Protein AF-0000000076639699 (afdb_homodimer)

pLDDT: mean 97.45, std 3.62, range [64.31, 98.94]

Secondary structure (DSSP, 8-state):
--SEEEEEESS-HHHHHHHHHHHHHHTT-EEEEEEEHHHHHHHHH------EEEEEEE-HHHHHHHHHH-GGGGGG-SEEEEEEE-TTS-EEEEEE-HHHHTTT---GGGHHHHHHHHHHHHHHHHT-/--SEEEEEESS-HHHHHHHHHHHHHHTT-EEEEEEEHHHHHHHHH------EEEEEEE-HHHHHHHHHH-GGGGGG-SEEEEEEE-TTS-EEEEEE-HHHHTTTS--GGGHHHHHHHHHHHHHHHHT-

Solvent-accessible surface area (backbone atoms only — not comparable to full-atom values): 13369 Å² total; per-residue (Å²): 118,70,46,50,48,70,39,78,41,98,35,44,47,71,54,42,53,52,52,51,54,51,39,34,42,76,71,54,24,45,75,76,44,74,43,55,48,25,62,48,39,31,75,75,68,67,41,89,59,61,59,34,34,37,32,28,28,40,35,64,69,61,52,50,52,44,42,72,73,33,75,71,52,56,35,70,55,56,54,19,34,28,41,32,45,44,93,89,52,31,18,34,40,34,32,40,22,45,54,41,52,42,58,44,54,92,49,76,82,45,50,66,56,25,49,49,51,31,52,49,50,47,52,39,49,72,67,104,120,67,47,51,48,70,37,78,41,100,33,44,48,70,53,42,52,52,50,51,53,49,39,35,41,77,71,54,24,46,76,76,44,72,43,55,48,24,62,48,41,30,75,76,69,69,42,89,58,60,58,34,33,36,32,28,28,42,36,65,69,60,50,50,54,43,41,72,73,34,77,70,50,53,35,70,56,55,54,18,32,29,42,31,45,43,95,88,52,33,18,36,40,34,32,40,22,44,54,40,51,41,60,44,55,90,49,76,82,45,49,66,56,24,50,51,51,32,52,51,50,46,51,39,49,74,68,105

Organism: NCBI:txid1194090

Sequence (256 aa):
MEYFTSQKVDLSYDQAIEKVTELLKEEGFGVLTEIDVKDTLKKKLDVDFKKYKILGACNPNFAHQALQAEDKIGVMLPCNVIVEENEDGTAEVSAVNPVASMQAVSNDKLQPIAEQVRTNLKKVINNLMEYFTSQKVDLSYDQAIEKVTELLKEEGFGVLTEIDVKDTLKKKLDVDFKKYKILGACNPNFAHQALQAEDKIGVMLPCNVIVEENEDGTAEVSAVNPVASMQAVSNDKLQPIAEQVRTNLKKVINNL

InterPro domains:
  IPR005180 Domain of unknown function DUF302 [PF03625] (7-128)
  IPR005180 Domain of unknown function DUF302 [cd14797] (4-128)
  IPR016796 Uncharacterised conserved protein UCP021774 [PIRSF021774] (1-128)
  IPR035923 TT1751-like domain superfamily [G3DSA:3.30.310.70] (4-128)
  IPR035923 TT1751-like domain superfamily [SSF103247] (2-128)

Radius of gyration: 17.35 Å; Cα contacts (8 Å, |Δi|>4): 517; chains: 2; bounding box: 37×50×36 Å

Structure (mmCIF, N/CA/C/O backbone):
data_AF-0000000076639699-model_v1
#
loop_
_entity.id
_entity.type
_entity.pdbx_description
1 polymer 'Uncharacterized conserved protein, DUF302 family'
#
loop_
_atom_site.group_PDB
_atom_site.id
_atom_site.type_symbol
_atom_site.label_atom_id
_atom_site.label_alt_id
_atom_site.label_comp_id
_atom_site.label_asym_id
_atom_site.label_entity_id
_atom_site.label_seq_id
_atom_site.pdbx_PDB_ins_code
_atom_site.Cartn_x
_atom_site.Cartn_y
_atom_site.Cartn_z
_atom_site.occupancy
_atom_site.B_iso_or_equiv
_atom_site.auth_seq_id
_atom_site.auth_comp_id
_atom_site.auth_asym_id
_atom_site.auth_atom_id
_atom_site.pdbx_PDB_model_num
ATOM 1 N N . MET A 1 1 ? -1.134 -15.25 12.266 1 64.62 1 MET A N 1
ATOM 2 C CA . MET A 1 1 ? -2.207 -14.938 11.328 1 64.62 1 MET A CA 1
ATOM 3 C C . MET A 1 1 ? -1.655 -14.727 9.922 1 64.62 1 MET A C 1
ATOM 5 O O . MET A 1 1 ? -0.543 -14.219 9.758 1 64.62 1 MET A O 1
ATOM 9 N N . GLU A 1 2 ? -2.398 -15.328 8.992 1 90.44 2 GLU A N 1
ATOM 10 C CA . GLU A 1 2 ? -1.926 -15.172 7.625 1 90.44 2 GLU A CA 1
ATOM 11 C C . GLU A 1 2 ? -2.123 -13.742 7.133 1 90.44 2 GLU A C 1
ATOM 13 O O . GLU A 1 2 ? -3.152 -13.117 7.406 1 90.44 2 GLU A O 1
ATOM 18 N N . TYR A 1 3 ? -1.108 -13.172 6.52 1 96.94 3 TYR A N 1
ATOM 19 C CA . TYR A 1 3 ? -1.16 -11.758 6.16 1 96.94 3 TYR A CA 1
ATOM 20 C C . TYR A 1 3 ? -1.753 -11.578 4.766 1 96.94 3 TYR A C 1
ATOM 22 O O . TYR A 1 3 ? -1.804 -10.453 4.25 1 96.94 3 TYR A O 1
ATOM 30 N N . PHE A 1 4 ? -2.207 -12.664 4.18 1 98.12 4 PHE A N 1
ATOM 31 C CA . PHE A 1 4 ? -2.918 -12.602 2.91 1 98.12 4 PHE A CA 1
ATOM 32 C C . PHE A 1 4 ? -3.859 -13.789 2.75 1 98.12 4 PHE A C 1
ATOM 34 O O . PHE A 1 4 ? -3.738 -14.781 3.471 1 98.12 4 PHE A O 1
ATOM 41 N N . THR A 1 5 ? -4.844 -13.695 1.902 1 98.44 5 THR A N 1
ATOM 42 C CA . THR A 1 5 ? -5.652 -14.789 1.372 1 98.44 5 THR A CA 1
ATOM 43 C C . THR A 1 5 ? -5.371 -15 -0.112 1 98.44 5 THR A C 1
ATOM 45 O O . THR A 1 5 ? -5.242 -14.031 -0.869 1 98.44 5 THR A O 1
ATOM 48 N N . SER A 1 6 ? -5.277 -16.203 -0.541 1 98.56 6 SER A N 1
ATOM 49 C CA . SER A 1 6 ? -4.836 -16.484 -1.905 1 98.56 6 SER A CA 1
ATOM 50 C C . SER A 1 6 ? -5.641 -17.625 -2.529 1 98.56 6 SER A C 1
ATOM 52 O O . SER A 1 6 ? -6.211 -18.438 -1.815 1 98.56 6 SER A O 1
ATOM 54 N N . GLN A 1 7 ? -5.715 -17.656 -3.816 1 98.69 7 GLN A N 1
ATOM 55 C CA . GLN A 1 7 ? -6.305 -18.734 -4.594 1 98.69 7 GLN A CA 1
ATOM 56 C C . GLN A 1 7 ? -5.59 -18.906 -5.934 1 98.69 7 GLN A C 1
ATOM 58 O O . GLN A 1 7 ? -5.371 -17.922 -6.652 1 98.69 7 GLN A O 1
ATOM 63 N N . LYS A 1 8 ? -5.18 -20.109 -6.195 1 98.25 8 LYS A N 1
ATOM 64 C CA . LYS A 1 8 ? -4.777 -20.438 -7.559 1 98.25 8 LYS A CA 1
ATOM 65 C C . LYS A 1 8 ? -5.996 -20.672 -8.445 1 98.25 8 LYS A C 1
ATOM 67 O O . LYS A 1 8 ? -6.957 -21.328 -8.039 1 98.25 8 LYS A O 1
ATOM 72 N N . VAL A 1 9 ? -5.977 -20.125 -9.602 1 98.56 9 VAL A N 1
ATOM 73 C CA . VAL A 1 9 ? -7.156 -20.188 -10.453 1 98.56 9 VAL A CA 1
ATOM 74 C C . VAL A 1 9 ? -6.77 -20.734 -11.836 1 98.56 9 VAL A C 1
ATOM 76 O O . VAL A 1 9 ? -5.648 -20.5 -12.297 1 98.56 9 VAL A O 1
ATOM 79 N N . ASP A 1 10 ? -7.68 -21.438 -12.414 1 97.12 10 ASP A N 1
ATOM 80 C CA . ASP A 1 10 ? -7.477 -21.938 -13.766 1 97.12 10 ASP A CA 1
ATOM 81 C C . ASP A 1 10 ? -7.824 -20.875 -14.805 1 97.12 10 ASP A C 1
ATOM 83 O O . ASP A 1 10 ? -8.742 -21.062 -15.602 1 97.12 10 ASP A O 1
ATOM 87 N N . LEU A 1 11 ? -7.242 -19.75 -14.758 1 98.19 11 LEU A N 1
ATOM 88 C CA . LEU A 1 11 ? -7.32 -18.594 -15.664 1 98.19 11 LEU A CA 1
ATOM 89 C C . LEU A 1 11 ? -5.93 -18.125 -16.062 1 98.19 11 LEU A C 1
ATOM 91 O O . LEU A 1 11 ? -4.961 -18.328 -15.32 1 98.19 11 LEU A O 1
ATOM 95 N N . SER A 1 12 ? -5.863 -17.609 -17.266 1 97.81 12 SER A N 1
ATOM 96 C CA . SER A 1 12 ? -4.621 -16.922 -17.625 1 97.81 12 SER A CA 1
ATOM 97 C C . SER A 1 12 ? -4.398 -15.695 -16.75 1 97.81 12 SER A C 1
ATOM 99 O O . SER A 1 12 ? -5.316 -15.242 -16.062 1 97.81 12 SER A O 1
ATOM 101 N N . TYR A 1 13 ? -3.254 -15.227 -16.734 1 98.56 13 TYR A N 1
ATOM 102 C CA . TYR A 1 13 ? -2.852 -14.039 -16 1 98.56 13 TYR A CA 1
ATOM 103 C C . TYR A 1 13 ? -3.779 -12.867 -16.297 1 98.56 13 TYR A C 1
ATOM 105 O O . TYR A 1 13 ? -4.316 -12.234 -15.383 1 98.56 13 TYR A O 1
ATOM 113 N N . ASP A 1 14 ? -3.984 -12.578 -17.547 1 98.38 14 ASP A N 1
ATOM 114 C CA . ASP A 1 14 ? -4.805 -11.445 -17.969 1 98.38 14 ASP A CA 1
ATOM 115 C C . ASP A 1 14 ? -6.273 -11.664 -17.609 1 98.38 14 ASP A C 1
ATOM 117 O O . ASP A 1 14 ? -6.957 -10.734 -17.188 1 98.38 14 ASP A O 1
ATOM 121 N N . GLN A 1 15 ? -6.723 -12.875 -17.719 1 98.62 15 GLN A N 1
ATOM 122 C CA . GLN A 1 15 ? -8.094 -13.195 -17.359 1 98.62 15 GLN A CA 1
ATOM 123 C C . GLN A 1 15 ? -8.312 -13.047 -15.852 1 98.62 15 GLN A C 1
ATOM 125 O O . GLN A 1 15 ? -9.391 -12.633 -15.414 1 98.62 15 GLN A O 1
ATOM 130 N N . ALA A 1 16 ? -7.336 -13.445 -15.094 1 98.88 16 ALA A N 1
ATOM 131 C CA . ALA A 1 16 ? -7.422 -13.328 -13.641 1 98.88 16 ALA A CA 1
ATOM 132 C C . ALA A 1 16 ? -7.516 -11.867 -13.211 1 98.88 16 ALA A C 1
ATOM 134 O O . ALA A 1 16 ? -8.266 -11.523 -12.297 1 98.88 16 ALA A O 1
ATOM 135 N N . ILE A 1 17 ? -6.723 -10.984 -13.891 1 98.88 17 ILE A N 1
ATOM 136 C CA . ILE A 1 17 ? -6.773 -9.562 -13.586 1 98.88 17 ILE A CA 1
ATOM 137 C C . ILE A 1 17 ? -8.18 -9.023 -13.836 1 98.88 17 ILE A C 1
ATOM 139 O O . ILE A 1 17 ? -8.734 -8.297 -13.008 1 98.88 17 ILE A O 1
ATOM 143 N N . GLU A 1 18 ? -8.727 -9.398 -14.953 1 98.81 18 GLU A N 1
ATOM 144 C CA . GLU A 1 18 ? -10.07 -8.953 -15.297 1 98.81 18 GLU A CA 1
ATOM 145 C C . GLU A 1 18 ? -11.094 -9.453 -14.289 1 98.81 18 GLU A C 1
ATOM 147 O O . GLU A 1 18 ? -11.938 -8.68 -13.812 1 98.81 18 GLU A O 1
ATOM 152 N N . LYS A 1 19 ? -11.047 -10.727 -13.992 1 98.88 19 LYS A N 1
ATOM 153 C CA . LYS A 1 19 ? -12.031 -11.344 -13.117 1 98.88 19 LYS A CA 1
ATOM 154 C C . LYS A 1 19 ? -11.961 -10.766 -11.711 1 98.88 19 LYS A C 1
ATOM 156 O O . LYS A 1 19 ? -12.992 -10.453 -11.109 1 98.88 19 LYS A O 1
ATOM 161 N N . VAL A 1 20 ? -10.742 -10.648 -11.164 1 98.94 20 VAL A N 1
ATOM 162 C CA . VAL A 1 20 ? -10.617 -10.156 -9.797 1 98.94 20 VAL A CA 1
ATOM 163 C C . VAL A 1 20 ? -11.07 -8.695 -9.734 1 98.94 20 VAL A C 1
ATOM 165 O O . VAL A 1 20 ? -11.664 -8.266 -8.742 1 98.94 20 VAL A O 1
ATOM 168 N N . THR A 1 21 ? -10.742 -7.914 -10.812 1 98.94 21 THR A N 1
ATOM 169 C CA . THR A 1 21 ? -11.18 -6.523 -10.852 1 98.94 21 THR A CA 1
ATOM 170 C C . THR A 1 21 ? -12.703 -6.43 -10.828 1 98.94 21 THR A C 1
ATOM 172 O O . THR A 1 21 ? -13.273 -5.586 -10.133 1 98.94 21 THR A O 1
ATOM 175 N N . GLU A 1 22 ? -13.375 -7.32 -11.5 1 98.88 22 GLU A N 1
ATOM 176 C CA . GLU A 1 22 ? -14.836 -7.379 -11.508 1 98.88 22 GLU A CA 1
ATOM 177 C C . GLU A 1 22 ? -15.383 -7.754 -10.141 1 98.88 22 GLU A C 1
ATOM 179 O O . GLU A 1 22 ? -16.328 -7.137 -9.648 1 98.88 22 GLU A O 1
ATOM 184 N N . LEU A 1 23 ? -14.805 -8.766 -9.531 1 98.94 23 LEU A N 1
ATOM 185 C CA . LEU A 1 23 ? -15.266 -9.234 -8.227 1 98.94 23 LEU A CA 1
ATOM 186 C C . LEU A 1 23 ? -15.039 -8.172 -7.16 1 98.94 23 LEU A C 1
ATOM 188 O O . LEU A 1 23 ? -15.852 -8.031 -6.242 1 98.94 23 LEU A O 1
ATOM 192 N N . LEU A 1 24 ? -13.883 -7.445 -7.277 1 98.94 24 LEU A N 1
ATOM 193 C CA . LEU A 1 24 ? -13.648 -6.316 -6.383 1 98.94 24 LEU A CA 1
ATOM 194 C C . LEU A 1 24 ? -14.773 -5.293 -6.496 1 98.94 24 LEU A C 1
ATOM 196 O O . LEU A 1 24 ? -15.312 -4.836 -5.484 1 98.94 24 LEU A O 1
ATOM 200 N N . LYS A 1 25 ? -15.156 -5.004 -7.699 1 98.75 25 LYS A N 1
ATOM 201 C CA . LYS A 1 25 ? -16.219 -4.043 -7.945 1 98.75 25 LYS A CA 1
ATOM 202 C C . LYS A 1 25 ? -17.531 -4.504 -7.32 1 98.75 25 LYS A C 1
ATOM 204 O O . LYS A 1 25 ? -18.281 -3.697 -6.762 1 98.75 25 LYS A O 1
ATOM 209 N N . GLU A 1 26 ? -17.844 -5.738 -7.426 1 98.69 26 GLU A N 1
ATOM 210 C CA . GLU A 1 26 ? -19.062 -6.301 -6.859 1 98.69 26 GLU A CA 1
ATOM 211 C C . GLU A 1 26 ? -19.109 -6.121 -5.344 1 98.69 26 GLU A C 1
ATOM 213 O O . GLU A 1 26 ? -20.188 -6.008 -4.754 1 98.69 26 GLU A O 1
ATOM 218 N N . GLU A 1 27 ? -17.906 -6.109 -4.742 1 98.69 27 GLU A N 1
ATOM 219 C CA . GLU A 1 27 ? -17.828 -5.957 -3.293 1 98.69 27 GLU A CA 1
ATOM 220 C C . GLU A 1 27 ? -17.609 -4.5 -2.902 1 98.69 27 GLU A C 1
ATOM 222 O O . GLU A 1 27 ? -17.281 -4.203 -1.751 1 98.69 27 GLU A O 1
ATOM 227 N N . GLY A 1 28 ? -17.672 -3.586 -3.859 1 98.5 28 GLY A N 1
ATOM 228 C CA . GLY A 1 28 ? -17.656 -2.16 -3.574 1 98.5 28 GLY A CA 1
ATOM 229 C C . GLY A 1 28 ? -16.25 -1.567 -3.627 1 98.5 28 GLY A C 1
ATOM 230 O O . GLY A 1 28 ? -16.047 -0.412 -3.25 1 98.5 28 GLY A O 1
ATOM 231 N N . PHE A 1 29 ? -15.359 -2.361 -4.117 1 98.81 29 PHE A N 1
ATOM 232 C CA . PHE A 1 29 ? -14 -1.857 -4.273 1 98.81 29 PHE A CA 1
ATOM 233 C C . PHE A 1 29 ? -13.773 -1.354 -5.695 1 98.81 29 PHE A C 1
ATOM 235 O O . PHE A 1 29 ? -14.336 -1.896 -6.648 1 98.81 29 PHE A O 1
ATOM 242 N N . GLY A 1 30 ? -12.938 -0.357 -5.844 1 98.5 30 GLY A N 1
ATOM 243 C CA . GLY A 1 30 ? -12.32 0.007 -7.109 1 98.5 30 GLY A CA 1
ATOM 244 C C . GLY A 1 30 ? -10.812 -0.118 -7.09 1 98.5 30 GLY A C 1
ATOM 245 O O . GLY A 1 30 ? -10.188 -0.041 -6.027 1 98.5 30 GLY A O 1
ATOM 246 N N . VAL A 1 31 ? -10.281 -0.342 -8.25 1 98.88 31 VAL A N 1
ATOM 247 C CA . VAL A 1 31 ? -8.828 -0.353 -8.359 1 98.88 31 VAL A CA 1
ATOM 248 C C . VAL A 1 31 ? -8.312 1.07 -8.578 1 98.88 31 VAL A C 1
ATOM 250 O O . VAL A 1 31 ? -8.578 1.682 -9.617 1 98.88 31 VAL A O 1
ATOM 253 N N . LEU A 1 32 ? -7.555 1.56 -7.598 1 98.75 32 LEU A N 1
ATOM 254 C CA . LEU A 1 32 ? -7.098 2.943 -7.652 1 98.75 32 LEU A CA 1
ATOM 255 C C . LEU A 1 32 ? -5.727 3.039 -8.312 1 98.75 32 LEU A C 1
ATOM 257 O O . LEU A 1 32 ? -5.395 4.062 -8.914 1 98.75 32 LEU A O 1
ATOM 261 N N . THR A 1 33 ? -4.891 2.02 -8.133 1 98.81 33 THR A N 1
ATOM 262 C CA . THR A 1 33 ? -3.525 2.02 -8.656 1 98.81 33 THR A CA 1
ATOM 263 C C . THR A 1 33 ? -3.143 0.633 -9.164 1 98.81 33 THR A C 1
ATOM 265 O O . THR A 1 33 ? -3.719 -0.372 -8.742 1 98.81 33 THR A O 1
ATOM 268 N N . GLU A 1 34 ? -2.32 0.625 -10.133 1 98.81 34 GLU A N 1
ATOM 269 C CA . GLU A 1 34 ? -1.716 -0.604 -10.641 1 98.81 34 GLU A CA 1
ATOM 270 C C . GLU A 1 34 ? -0.198 -0.474 -10.734 1 98.81 34 GLU A C 1
ATOM 272 O O . GLU A 1 34 ? 0.317 0.568 -11.141 1 98.81 34 GLU A O 1
ATOM 277 N N . ILE A 1 35 ? 0.472 -1.477 -10.266 1 98.81 35 ILE A N 1
ATOM 278 C CA . ILE A 1 35 ? 1.915 -1.574 -10.453 1 98.81 35 ILE A CA 1
ATOM 279 C C . ILE A 1 35 ? 2.254 -2.877 -11.172 1 98.81 35 ILE A C 1
ATOM 281 O O . ILE A 1 35 ? 2.014 -3.967 -10.648 1 98.81 35 ILE A O 1
ATOM 285 N N . ASP A 1 36 ? 2.742 -2.736 -12.406 1 98.75 36 ASP A N 1
ATOM 286 C CA . ASP A 1 36 ? 3.314 -3.879 -13.109 1 98.75 36 ASP A CA 1
ATOM 287 C C . ASP A 1 36 ? 4.738 -4.16 -12.633 1 98.75 36 ASP A C 1
ATOM 289 O O . ASP A 1 36 ? 5.691 -3.535 -13.109 1 98.75 36 ASP A O 1
ATOM 293 N N . VAL A 1 37 ? 4.926 -5.141 -11.75 1 98.81 37 VAL A N 1
ATOM 294 C CA . VAL A 1 37 ? 6.203 -5.383 -11.086 1 98.81 37 VAL A CA 1
ATOM 295 C C . VAL A 1 37 ? 7.234 -5.855 -12.117 1 98.81 37 VAL A C 1
ATOM 297 O O . VAL A 1 37 ? 8.383 -5.41 -12.094 1 98.81 37 VAL A O 1
ATOM 300 N N . LYS A 1 38 ? 6.836 -6.73 -12.992 1 98.5 38 LYS A N 1
ATOM 301 C CA . LYS A 1 38 ? 7.734 -7.227 -14.023 1 98.5 38 LYS A CA 1
ATOM 302 C C . LYS A 1 38 ? 8.336 -6.078 -14.828 1 98.5 38 LYS A C 1
ATOM 304 O O . LYS A 1 38 ? 9.555 -5.961 -14.938 1 98.5 38 LYS A O 1
ATOM 309 N N . ASP A 1 39 ? 7.5 -5.234 -15.383 1 98.44 39 ASP A N 1
ATOM 310 C CA . ASP A 1 39 ? 7.949 -4.125 -16.219 1 98.44 39 ASP A CA 1
ATOM 311 C C . ASP A 1 39 ? 8.781 -3.135 -15.406 1 98.44 39 ASP A C 1
ATOM 313 O O . ASP A 1 39 ? 9.773 -2.59 -15.906 1 98.44 39 ASP A O 1
ATOM 317 N N . THR A 1 40 ? 8.344 -2.891 -14.133 1 98.62 40 THR A N 1
ATOM 318 C CA . THR A 1 40 ? 9.039 -1.931 -13.281 1 98.62 40 THR A CA 1
ATOM 319 C C . THR A 1 40 ? 10.461 -2.402 -12.984 1 98.62 40 THR A C 1
ATOM 321 O O . THR A 1 40 ? 11.414 -1.634 -13.117 1 98.62 40 THR A O 1
ATOM 324 N N . LEU A 1 41 ? 10.648 -3.615 -12.594 1 98.62 41 LEU A N 1
ATOM 325 C CA . LEU A 1 41 ? 11.969 -4.156 -12.281 1 98.62 41 LEU A CA 1
ATOM 326 C C . LEU A 1 41 ? 12.852 -4.191 -13.523 1 98.62 41 LEU A C 1
ATOM 328 O O . LEU A 1 41 ? 14.047 -3.912 -13.453 1 98.62 41 LEU A O 1
ATOM 332 N N . LYS A 1 42 ? 12.266 -4.547 -14.672 1 98.69 42 LYS A N 1
ATOM 333 C CA . LYS A 1 42 ? 13.016 -4.543 -15.922 1 98.69 42 LYS A CA 1
ATOM 334 C C . LYS A 1 42 ? 13.547 -3.145 -16.234 1 98.69 42 LYS A C 1
ATOM 336 O O . LYS A 1 42 ? 14.727 -2.98 -16.562 1 98.69 42 LYS A O 1
ATOM 341 N N . LYS A 1 43 ? 12.711 -2.211 -16.172 1 98.31 43 LYS A N 1
ATOM 342 C CA . LYS A 1 43 ? 13.039 -0.832 -16.516 1 98.31 43 LYS A CA 1
ATOM 343 C C . LYS A 1 43 ? 14.07 -0.257 -15.547 1 98.31 43 LYS A C 1
ATOM 345 O O . LYS A 1 43 ? 15 0.448 -15.961 1 98.31 43 LYS A O 1
ATOM 350 N N . LYS A 1 44 ? 13.93 -0.604 -14.227 1 97.88 44 LYS A N 1
ATOM 351 C CA . LYS A 1 44 ? 14.711 0.08 -13.203 1 97.88 44 LYS A CA 1
ATOM 352 C C . LYS A 1 44 ? 16 -0.673 -12.898 1 97.88 44 LYS A C 1
ATOM 354 O O . LYS A 1 44 ? 17.016 -0.067 -12.523 1 97.88 44 LYS A O 1
ATOM 359 N N . LEU A 1 45 ? 15.969 -1.988 -13.07 1 98.38 45 LEU A N 1
ATOM 360 C CA . LEU A 1 45 ? 17.109 -2.795 -12.641 1 98.38 45 LEU A CA 1
ATOM 361 C C . LEU A 1 45 ? 17.594 -3.701 -13.773 1 98.38 45 LEU A C 1
ATOM 363 O O . LEU A 1 45 ? 18.609 -4.371 -13.648 1 98.38 45 LEU A O 1
ATOM 367 N N . ASP A 1 46 ? 16.859 -3.811 -14.836 1 98.5 46 ASP A N 1
ATOM 368 C CA . ASP A 1 46 ? 17.141 -4.695 -15.961 1 98.5 46 ASP A CA 1
ATOM 369 C C . ASP A 1 46 ? 17.156 -6.156 -15.516 1 98.5 46 ASP A C 1
ATOM 371 O O . ASP A 1 46 ? 18.031 -6.93 -15.93 1 98.5 46 ASP A O 1
ATOM 375 N N . VAL A 1 47 ? 16.203 -6.461 -14.648 1 98.25 47 VAL A N 1
ATOM 376 C CA . VAL A 1 47 ? 16.062 -7.848 -14.219 1 98.25 47 VAL A CA 1
ATOM 377 C C . VAL A 1 47 ? 14.766 -8.438 -14.758 1 98.25 47 VAL A C 1
ATOM 379 O O . VAL A 1 47 ? 13.789 -7.715 -14.969 1 98.25 47 VAL A O 1
ATOM 382 N N . ASP A 1 48 ? 14.789 -9.695 -14.992 1 97.62 48 ASP A N 1
ATOM 383 C CA . ASP A 1 48 ? 13.586 -10.406 -15.406 1 97.62 48 ASP A CA 1
ATOM 384 C C . ASP A 1 48 ? 12.797 -10.906 -14.203 1 97.62 48 ASP A C 1
ATOM 386 O O . ASP A 1 48 ? 13.383 -11.359 -13.211 1 97.62 48 ASP A O 1
ATOM 390 N N . PHE A 1 49 ? 11.531 -10.797 -14.281 1 98.12 49 PHE A N 1
ATOM 391 C CA . PHE A 1 49 ? 10.609 -11.258 -13.258 1 98.12 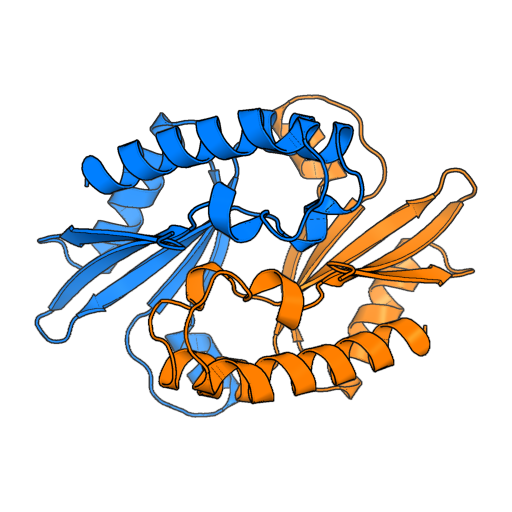49 PHE A CA 1
ATOM 392 C C . PHE A 1 49 ? 9.344 -11.844 -13.891 1 98.12 49 PHE A C 1
ATOM 394 O O . PHE A 1 49 ? 9.047 -11.562 -15.055 1 98.12 49 PHE A O 1
ATOM 401 N N . LYS A 1 50 ? 8.719 -12.672 -13.25 1 98.38 50 LYS A N 1
ATOM 402 C CA . LYS A 1 50 ? 7.457 -13.219 -13.734 1 98.38 50 LYS A CA 1
ATOM 403 C C . LYS A 1 50 ? 6.387 -12.141 -13.82 1 98.38 50 LYS A C 1
ATOM 405 O O . LYS A 1 50 ? 6.535 -11.062 -13.234 1 98.38 50 LYS A O 1
ATOM 410 N N . LYS A 1 51 ? 5.301 -12.438 -14.547 1 98.56 51 LYS A N 1
ATOM 411 C CA . LYS A 1 51 ? 4.16 -11.531 -14.516 1 98.56 51 LYS A CA 1
ATOM 412 C C . LYS A 1 51 ? 3.605 -11.383 -13.102 1 98.56 51 LYS A C 1
ATOM 414 O O . LYS A 1 51 ? 3.287 -12.383 -12.445 1 98.56 51 LYS A O 1
ATOM 419 N N . TYR A 1 52 ? 3.627 -10.258 -12.672 1 98.81 52 TYR A N 1
ATOM 420 C CA . TYR A 1 52 ? 3.277 -9.906 -11.297 1 98.81 52 TYR A CA 1
ATOM 421 C C . TYR A 1 52 ? 2.742 -8.477 -11.227 1 98.81 52 TYR A C 1
ATOM 423 O O . TYR A 1 52 ? 3.465 -7.523 -11.516 1 98.81 52 TYR A O 1
ATOM 431 N N . LYS A 1 53 ? 1.415 -8.375 -10.898 1 98.88 53 LYS A N 1
ATOM 432 C CA . LYS A 1 53 ? 0.779 -7.062 -10.82 1 98.88 53 LYS A CA 1
ATOM 433 C C . LYS A 1 53 ? 0.21 -6.812 -9.43 1 98.88 53 LYS A C 1
ATOM 435 O O . LYS A 1 53 ? -0.384 -7.707 -8.82 1 98.88 53 LYS A O 1
ATOM 440 N N . ILE A 1 54 ? 0.459 -5.625 -8.914 1 98.94 54 ILE A N 1
ATOM 441 C CA . ILE A 1 54 ? -0.17 -5.18 -7.676 1 98.94 54 ILE A CA 1
ATOM 442 C C . ILE A 1 54 ? -1.334 -4.242 -8 1 98.94 54 ILE A C 1
ATOM 444 O O . ILE A 1 54 ? -1.148 -3.209 -8.641 1 98.94 54 ILE A O 1
ATOM 448 N N . LEU A 1 55 ? -2.465 -4.586 -7.57 1 98.94 55 LEU A N 1
ATOM 449 C CA . LEU A 1 55 ? -3.662 -3.758 -7.668 1 98.94 55 LEU A CA 1
ATOM 450 C C . LEU A 1 55 ? -3.977 -3.098 -6.328 1 98.94 55 LEU A C 1
ATOM 452 O O . LEU A 1 55 ? -4.258 -3.783 -5.344 1 98.94 55 LEU A O 1
ATOM 456 N N . GLY A 1 56 ? -3.855 -1.792 -6.289 1 98.88 56 GLY A N 1
ATOM 457 C CA . GLY A 1 56 ? -4.34 -1.08 -5.117 1 98.88 56 GLY A CA 1
ATOM 458 C C . GLY A 1 56 ? -5.844 -0.906 -5.102 1 98.88 56 GLY A C 1
ATOM 459 O O . GLY A 1 56 ? -6.383 -0.051 -5.809 1 98.88 56 GLY A O 1
ATOM 460 N N . ALA A 1 57 ? -6.52 -1.698 -4.32 1 98.81 57 ALA A N 1
ATOM 461 C CA . ALA A 1 57 ? -7.98 -1.708 -4.293 1 98.81 57 ALA A CA 1
ATOM 462 C C . ALA A 1 57 ? -8.508 -0.973 -3.062 1 98.81 57 ALA A C 1
ATOM 464 O O . ALA A 1 57 ? -7.941 -1.085 -1.974 1 98.81 57 ALA A O 1
ATOM 465 N N . CYS A 1 58 ? -9.633 -0.284 -3.26 1 98.62 58 CYS A N 1
ATOM 466 C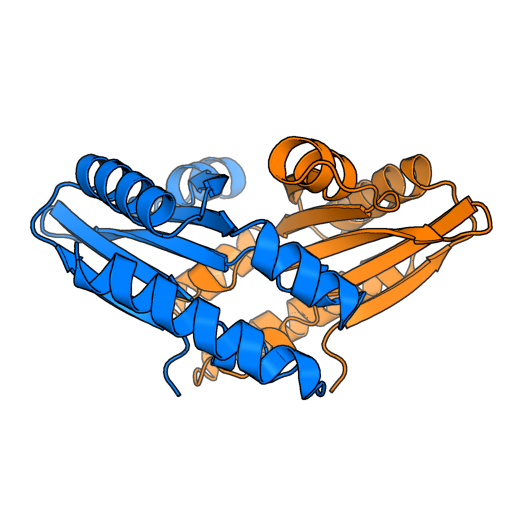 CA . CYS A 1 58 ? -10.164 0.479 -2.133 1 98.62 58 CYS A CA 1
ATOM 467 C C . CYS A 1 58 ? -11.688 0.525 -2.17 1 98.62 58 CYS A C 1
ATOM 469 O O . CYS A 1 58 ? -12.281 0.655 -3.242 1 98.62 58 CYS A O 1
ATOM 471 N N . ASN A 1 59 ? -12.281 0.331 -1.078 1 98.62 59 ASN A N 1
ATOM 472 C CA . ASN A 1 59 ? -13.672 0.707 -0.821 1 98.62 59 ASN A CA 1
ATOM 473 C C . ASN A 1 59 ? -13.766 2.094 -0.195 1 98.62 59 ASN A C 1
ATOM 475 O O . ASN A 1 59 ? -13.398 2.283 0.966 1 98.62 59 ASN A O 1
ATOM 479 N N . PRO A 1 60 ? -14.344 3.049 -0.917 1 98.56 60 PRO A N 1
ATOM 480 C CA . PRO A 1 60 ? -14.289 4.438 -0.451 1 98.56 60 PRO A CA 1
ATOM 481 C C . PRO A 1 60 ? -14.992 4.637 0.892 1 98.56 60 PRO A C 1
ATOM 483 O O . PRO A 1 60 ? -14.555 5.461 1.7 1 98.56 60 PRO A O 1
ATOM 486 N N . ASN A 1 61 ? -16.062 3.941 1.132 1 98.56 61 ASN A N 1
ATOM 487 C CA . ASN A 1 61 ? -16.766 4.07 2.406 1 98.56 61 ASN A CA 1
ATOM 488 C C . ASN A 1 61 ? -15.883 3.625 3.572 1 98.56 61 ASN A C 1
ATOM 490 O O . ASN A 1 61 ? -15.773 4.332 4.578 1 98.56 61 ASN A O 1
ATOM 494 N N . PHE A 1 62 ? -15.281 2.49 3.473 1 98.56 62 PHE A N 1
ATOM 495 C CA . PHE A 1 62 ? -14.43 1.975 4.535 1 98.56 62 PHE A CA 1
ATOM 496 C C . PHE A 1 62 ? -13.18 2.834 4.684 1 98.56 62 PHE A C 1
ATOM 498 O O . PHE A 1 62 ? -12.711 3.074 5.801 1 98.56 62 PHE A O 1
ATOM 505 N N . ALA A 1 63 ? -12.625 3.266 3.543 1 98.31 63 ALA A N 1
ATOM 506 C CA . ALA A 1 63 ? -11.453 4.137 3.6 1 98.31 63 ALA A CA 1
ATOM 507 C C . ALA A 1 63 ? -11.766 5.426 4.352 1 98.31 63 ALA A C 1
ATOM 509 O O . ALA A 1 63 ? -10.969 5.875 5.184 1 98.31 63 ALA A O 1
ATOM 510 N N . HIS A 1 64 ? -12.922 6 4.039 1 98.69 64 HIS A N 1
ATOM 511 C CA . HIS A 1 64 ? -13.336 7.223 4.719 1 98.69 64 HIS A CA 1
ATOM 512 C C . HIS A 1 64 ? -13.492 6.992 6.219 1 98.69 64 HIS A C 1
ATOM 514 O O . HIS A 1 64 ? -13 7.785 7.027 1 98.69 64 HIS A O 1
ATOM 520 N N . GLN A 1 65 ? -14.148 5.926 6.598 1 98.44 65 GLN A N 1
ATOM 521 C CA . GLN A 1 65 ? -14.32 5.578 8.008 1 98.44 65 GLN A CA 1
ATOM 522 C C . GLN A 1 65 ? -12.977 5.398 8.695 1 98.44 65 GLN A C 1
ATOM 524 O O . GLN A 1 65 ? -12.773 5.875 9.812 1 98.44 65 GLN A O 1
ATOM 529 N N . ALA A 1 66 ? -12.055 4.703 8.039 1 98.38 66 ALA A N 1
ATOM 530 C CA . ALA A 1 66 ? -10.734 4.461 8.609 1 98.38 66 ALA A CA 1
ATOM 531 C C . ALA A 1 66 ? -9.977 5.77 8.812 1 98.38 66 ALA A C 1
ATOM 533 O O . ALA A 1 66 ? -9.359 5.98 9.859 1 98.38 66 ALA A O 1
ATOM 534 N N . LEU A 1 67 ? -10.023 6.641 7.812 1 98.44 67 LEU A N 1
ATOM 535 C CA . LEU A 1 67 ? -9.32 7.918 7.863 1 98.44 67 LEU A CA 1
ATOM 536 C C . LEU A 1 67 ? -9.906 8.82 8.945 1 98.44 67 LEU A C 1
ATOM 538 O O . LEU A 1 67 ? -9.188 9.617 9.547 1 98.44 67 LEU A O 1
ATOM 542 N N . GLN A 1 68 ? -11.211 8.68 9.203 1 97.94 68 GLN A N 1
ATOM 543 C CA . GLN A 1 68 ? -11.844 9.43 10.281 1 97.94 68 GLN A CA 1
ATOM 544 C C . GLN A 1 68 ? -11.391 8.922 11.648 1 97.94 68 GLN A C 1
ATOM 546 O O . GLN A 1 68 ? -11.211 9.711 12.578 1 97.94 68 GLN A O 1
ATOM 551 N N . ALA A 1 69 ? -11.195 7.672 11.727 1 97.62 69 ALA A N 1
ATOM 552 C CA . ALA A 1 69 ? -10.82 7.043 12.992 1 97.62 69 ALA A CA 1
ATOM 553 C C . ALA A 1 69 ? -9.336 7.234 13.281 1 97.62 69 ALA A C 1
ATOM 555 O O . ALA A 1 69 ? -8.93 7.285 14.445 1 97.62 69 ALA A O 1
ATOM 556 N N . GLU A 1 70 ? -8.523 7.277 12.242 1 97.75 70 GLU A N 1
ATOM 557 C CA . GLU A 1 70 ? -7.07 7.352 12.352 1 97.75 70 GLU A CA 1
ATOM 558 C C . GLU A 1 70 ? -6.469 8.141 11.195 1 97.75 70 GLU A C 1
ATOM 560 O O . GLU A 1 70 ? -6.305 7.605 10.094 1 97.75 70 GLU A O 1
ATOM 565 N N . ASP A 1 71 ? -6.023 9.281 11.438 1 96.69 71 ASP A N 1
ATOM 566 C CA . ASP A 1 71 ? -5.609 10.227 10.414 1 96.69 71 ASP A CA 1
ATOM 567 C C . ASP A 1 71 ? -4.469 9.664 9.562 1 96.69 71 ASP A C 1
ATOM 569 O O . ASP A 1 71 ? -4.438 9.859 8.344 1 96.69 71 ASP A O 1
ATOM 573 N N . LYS A 1 72 ? -3.506 8.961 10.211 1 97.62 72 LYS A N 1
ATOM 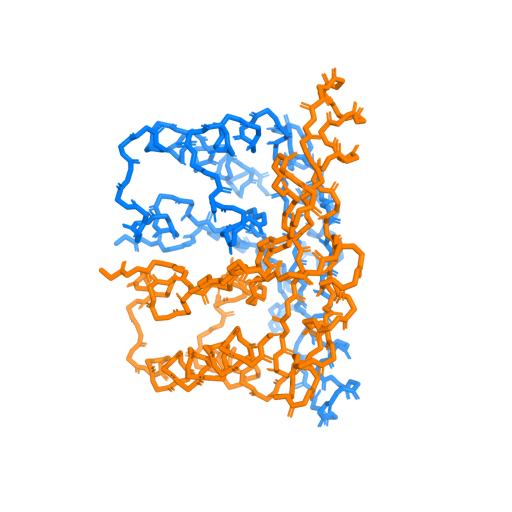574 C CA . LYS A 1 72 ? -2.287 8.547 9.516 1 97.62 72 LYS A CA 1
ATOM 575 C C . LYS A 1 72 ? -2.445 7.16 8.914 1 97.62 72 LYS A C 1
ATOM 577 O O . LYS A 1 72 ? -1.49 6.602 8.367 1 97.62 72 LYS A O 1
ATOM 582 N N . ILE A 1 73 ? -3.645 6.621 8.984 1 98.25 73 ILE A N 1
ATOM 583 C CA . ILE A 1 73 ? -3.852 5.258 8.5 1 98.25 73 ILE A CA 1
ATOM 584 C C . ILE A 1 73 ? -3.58 5.191 7 1 98.25 73 ILE A C 1
ATOM 586 O O . ILE A 1 73 ? -3.445 4.105 6.434 1 98.25 73 ILE A O 1
ATOM 590 N N . GLY A 1 74 ? -3.473 6.387 6.277 1 98.31 74 GLY A N 1
ATOM 591 C CA . GLY A 1 74 ? -3.182 6.465 4.855 1 98.31 74 GLY A CA 1
ATOM 592 C C . GLY A 1 74 ? -1.87 5.801 4.48 1 98.31 74 GLY A C 1
ATOM 593 O O . GLY A 1 74 ? -1.696 5.363 3.34 1 98.31 74 GLY A O 1
ATOM 594 N N . VAL A 1 75 ? -0.927 5.688 5.395 1 98.44 75 VAL A N 1
ATOM 595 C CA . VAL A 1 75 ? 0.352 5.062 5.074 1 98.44 75 VAL A CA 1
ATOM 596 C C . VAL A 1 75 ? 0.156 3.562 4.863 1 98.44 75 VAL A C 1
ATOM 598 O O . VAL A 1 75 ? 1.033 2.885 4.324 1 98.44 75 VAL A O 1
ATOM 601 N N . MET A 1 76 ? -1.024 2.994 5.27 1 97.38 76 MET A N 1
ATOM 602 C CA . MET A 1 76 ? -1.305 1.565 5.145 1 97.38 76 MET A CA 1
ATOM 603 C C . MET A 1 76 ? -2.334 1.307 4.051 1 97.38 76 MET A C 1
ATOM 605 O O . MET A 1 76 ? -2.809 0.18 3.893 1 97.38 76 MET A O 1
ATOM 609 N N . LEU A 1 77 ? -2.768 2.34 3.332 1 98.06 77 LEU A N 1
ATOM 610 C CA . LEU A 1 77 ? -3.781 2.238 2.287 1 98.06 77 LEU A CA 1
ATOM 611 C C . LEU A 1 77 ? -3.152 2.361 0.904 1 98.06 77 LEU A C 1
ATOM 613 O O . LEU A 1 77 ? -2.115 3.01 0.745 1 98.06 77 LEU A O 1
ATOM 617 N N . PRO A 1 78 ? -3.701 1.74 -0.079 1 98.25 78 PRO A N 1
ATOM 618 C CA . PRO A 1 78 ? -4.945 0.975 -0.172 1 98.25 78 PRO A CA 1
ATOM 619 C C . PRO A 1 78 ? -4.758 -0.503 0.16 1 98.25 78 PRO A C 1
ATOM 621 O O . PRO A 1 78 ? -3.652 -0.924 0.512 1 98.25 78 PRO A O 1
ATOM 624 N N . CYS A 1 79 ? -5.848 -1.286 0.108 1 98.5 79 CYS A N 1
ATOM 625 C CA . CYS A 1 79 ? -5.766 -2.738 0.215 1 98.5 79 CYS A CA 1
ATOM 626 C C . CYS A 1 79 ? -5.281 -3.355 -1.091 1 98.5 79 CYS A C 1
ATOM 628 O O . CYS A 1 79 ? -5.961 -3.262 -2.115 1 98.5 79 CYS A O 1
ATOM 630 N N . ASN A 1 80 ? -4.203 -4.039 -1.016 1 98.75 80 ASN A N 1
ATOM 631 C CA . ASN A 1 80 ? -3.586 -4.539 -2.238 1 98.75 80 ASN A CA 1
ATOM 632 C C . ASN A 1 80 ? -4.047 -5.957 -2.561 1 98.75 80 ASN A C 1
ATOM 634 O O . ASN A 1 80 ? -4.242 -6.77 -1.656 1 98.75 80 ASN A O 1
ATOM 638 N N . VAL A 1 81 ? -4.184 -6.203 -3.84 1 98.94 81 VAL A N 1
ATOM 639 C CA . VAL A 1 81 ? -4.367 -7.523 -4.434 1 98.94 81 VAL A CA 1
ATOM 640 C C . VAL A 1 81 ? -3.277 -7.777 -5.473 1 98.94 81 VAL A C 1
ATOM 642 O O . VAL A 1 81 ? -3.01 -6.926 -6.32 1 98.94 81 VAL A O 1
ATOM 645 N N . ILE A 1 82 ? -2.654 -8.875 -5.402 1 98.88 82 ILE A N 1
ATOM 646 C CA . ILE A 1 82 ? -1.64 -9.188 -6.402 1 98.88 82 ILE A CA 1
ATOM 647 C C . ILE A 1 82 ? -2.143 -10.305 -7.312 1 98.88 82 ILE A C 1
ATOM 649 O O . ILE A 1 82 ? -2.867 -11.195 -6.867 1 98.88 82 ILE A O 1
ATOM 653 N N . VAL A 1 83 ? -1.844 -10.219 -8.539 1 98.94 83 VAL A N 1
ATOM 654 C CA . VAL A 1 83 ? -2.025 -11.273 -9.531 1 98.94 83 VAL A CA 1
ATOM 655 C C . VAL A 1 83 ? -0.668 -11.703 -10.086 1 98.94 83 VAL A C 1
ATOM 657 O O . VAL A 1 83 ? 0.109 -10.867 -10.547 1 98.94 83 VAL A O 1
ATOM 660 N N . GLU A 1 84 ? -0.348 -12.945 -9.953 1 98.81 84 GLU A N 1
ATOM 661 C CA . GLU A 1 84 ? 0.935 -13.438 -10.453 1 98.81 84 GLU A CA 1
ATOM 662 C C . GLU A 1 84 ? 0.751 -14.656 -11.344 1 98.81 84 GLU A C 1
ATOM 664 O O . GLU A 1 84 ? -0.222 -15.398 -11.195 1 98.81 84 GLU A O 1
ATOM 669 N N . GLU A 1 85 ? 1.631 -14.773 -12.242 1 98.56 85 GLU A N 1
ATOM 670 C CA . GLU A 1 85 ? 1.613 -15.93 -13.148 1 98.56 85 GLU A CA 1
ATOM 671 C C . GLU A 1 85 ? 2.48 -17.062 -12.609 1 98.56 85 GLU A C 1
ATOM 673 O O . GLU A 1 85 ? 3.631 -16.844 -12.219 1 98.56 85 GLU A O 1
ATOM 678 N N . ASN A 1 86 ? 1.913 -18.234 -12.57 1 96.44 86 ASN A N 1
ATOM 679 C CA . ASN A 1 86 ? 2.652 -19.422 -12.195 1 96.44 86 ASN A CA 1
ATOM 680 C C . ASN A 1 86 ? 3.447 -19.984 -13.367 1 96.44 86 ASN A C 1
ATOM 682 O O . ASN A 1 86 ? 3.189 -19.641 -14.523 1 96.44 86 ASN A O 1
ATOM 686 N N . GLU A 1 87 ? 4.305 -20.844 -13.094 1 93.94 87 GLU A N 1
ATOM 687 C CA . GLU A 1 87 ? 5.152 -21.438 -14.117 1 93.94 87 GLU A CA 1
ATOM 688 C C . GLU A 1 87 ? 4.324 -22.219 -15.141 1 93.94 87 GLU A C 1
ATOM 690 O O . GLU A 1 87 ? 4.676 -22.281 -16.312 1 93.94 87 GLU A O 1
ATOM 695 N N . ASP A 1 88 ? 3.227 -22.781 -14.734 1 93.94 88 ASP A N 1
ATOM 696 C CA . ASP A 1 88 ? 2.418 -23.609 -15.617 1 93.94 88 ASP A CA 1
ATOM 697 C C . ASP A 1 88 ? 1.447 -22.75 -16.438 1 93.94 88 ASP A C 1
ATOM 699 O O . ASP A 1 88 ? 0.608 -23.281 -17.172 1 93.94 88 ASP A O 1
ATOM 703 N N . GLY A 1 89 ? 1.485 -21.406 -16.281 1 93 89 GLY A N 1
ATOM 704 C CA . GLY A 1 89 ? 0.668 -20.5 -17.078 1 93 89 GLY A CA 1
ATOM 705 C C . GLY A 1 89 ? -0.613 -20.094 -16.375 1 93 89 GLY A C 1
ATOM 706 O O . GLY A 1 89 ? -1.288 -19.156 -16.812 1 93 89 GLY A O 1
ATOM 707 N N . THR A 1 90 ? -0.903 -20.812 -15.289 1 97.06 90 THR A N 1
ATOM 708 C CA . THR A 1 90 ? -2.064 -20.391 -14.508 1 97.06 90 THR A CA 1
ATOM 709 C C . THR A 1 90 ? -1.736 -19.172 -13.656 1 97.06 90 THR A C 1
ATOM 711 O O . THR A 1 90 ? -0.583 -18.75 -13.594 1 97.06 90 THR A O 1
ATOM 714 N N . ALA A 1 91 ? -2.76 -18.578 -13.125 1 98.69 91 ALA A N 1
ATOM 715 C CA . ALA A 1 91 ? -2.568 -17.391 -12.297 1 98.69 91 ALA A CA 1
ATOM 716 C C . ALA A 1 91 ? -2.865 -17.688 -10.828 1 98.69 91 ALA A C 1
ATOM 718 O O . ALA A 1 91 ? -3.564 -18.656 -10.516 1 98.69 91 ALA A O 1
ATOM 719 N N . GLU A 1 92 ? -2.27 -16.953 -9.969 1 98.81 92 GLU A N 1
ATOM 720 C CA . GLU A 1 92 ? -2.602 -16.906 -8.547 1 98.81 92 GLU A CA 1
ATOM 721 C C . GLU A 1 92 ? -2.939 -15.477 -8.109 1 98.81 92 GLU A C 1
ATOM 723 O O . GLU A 1 92 ? -2.287 -14.523 -8.531 1 98.81 92 GLU A O 1
ATOM 728 N N . VAL A 1 93 ? -4.043 -15.352 -7.383 1 98.94 93 VAL A N 1
ATOM 729 C CA . VAL A 1 93 ? -4.496 -14.055 -6.883 1 98.94 93 VAL A CA 1
ATOM 730 C C . VAL A 1 93 ? -4.43 -14.039 -5.359 1 98.94 93 VAL A C 1
ATOM 732 O O . VAL A 1 93 ? -4.918 -14.969 -4.699 1 98.94 93 VAL A O 1
ATOM 735 N N . SER A 1 94 ? -3.803 -13.039 -4.77 1 98.88 94 SER A N 1
ATOM 736 C CA . SER A 1 94 ? -3.654 -12.914 -3.324 1 98.88 94 SER A CA 1
ATOM 737 C C . SER A 1 94 ? -4.082 -11.523 -2.848 1 98.88 94 SER A C 1
ATOM 739 O O . SER A 1 94 ? -3.684 -10.516 -3.428 1 98.88 94 SER A O 1
ATOM 741 N N . ALA A 1 95 ? -4.887 -11.477 -1.821 1 98.94 95 ALA A N 1
ATOM 742 C CA . ALA A 1 95 ? -5.328 -10.211 -1.226 1 98.94 95 ALA A CA 1
ATOM 743 C C . ALA A 1 95 ? -4.746 -10.039 0.174 1 98.94 95 ALA A C 1
ATOM 745 O O . ALA A 1 95 ? -4.664 -10.992 0.945 1 98.94 95 ALA A O 1
ATOM 746 N N . VAL A 1 96 ? -4.41 -8.883 0.514 1 98.69 96 VAL A N 1
ATOM 747 C CA . VAL A 1 96 ? -3.885 -8.562 1.836 1 98.69 96 VAL A CA 1
ATOM 748 C C . VAL A 1 96 ? -4.938 -8.867 2.9 1 98.69 96 VAL A C 1
ATOM 750 O O . VAL A 1 96 ? -6.137 -8.766 2.641 1 98.69 96 VAL A O 1
ATOM 753 N N . ASN A 1 97 ? -4.48 -9.344 4.027 1 97.94 97 ASN A N 1
ATOM 754 C CA . ASN A 1 97 ? -5.30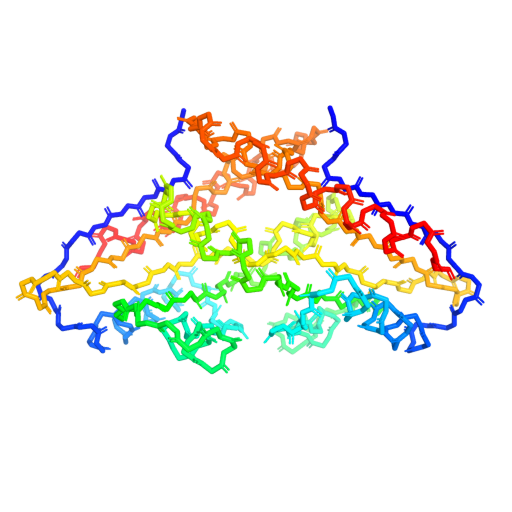5 -9.414 5.23 1 97.94 97 ASN A CA 1
ATOM 755 C C . ASN A 1 97 ? -5.23 -8.117 6.031 1 97.94 97 ASN A C 1
ATOM 757 O O . ASN A 1 97 ? -4.281 -7.898 6.781 1 97.94 97 ASN A O 1
ATOM 761 N N . PRO A 1 98 ? -6.301 -7.289 5.949 1 97.19 98 PRO A N 1
ATOM 762 C CA . PRO A 1 98 ? -6.227 -5.969 6.578 1 97.19 98 PRO A CA 1
ATOM 763 C C . PRO A 1 98 ? -6.094 -6.043 8.094 1 97.19 98 PRO A C 1
ATOM 765 O O . PRO A 1 98 ? -5.504 -5.148 8.711 1 97.19 98 PRO A O 1
ATOM 768 N N . VAL A 1 99 ? -6.562 -7.07 8.766 1 96.06 99 VAL A N 1
ATOM 769 C CA . VAL A 1 99 ? -6.434 -7.234 10.211 1 96.06 99 VAL A CA 1
ATOM 770 C C . VAL A 1 99 ? -4.965 -7.426 10.586 1 96.06 99 VAL A C 1
ATOM 772 O O . VAL A 1 99 ? -4.48 -6.816 11.539 1 96.06 99 VAL A O 1
ATOM 775 N N . ALA A 1 100 ? -4.297 -8.203 9.789 1 94.25 100 ALA A N 1
ATOM 776 C CA . ALA A 1 100 ? -2.875 -8.438 10.023 1 94.25 100 ALA A CA 1
ATOM 777 C C . ALA A 1 100 ? -2.051 -7.195 9.703 1 94.25 100 ALA A C 1
ATOM 779 O O . ALA A 1 100 ? -1.131 -6.848 10.453 1 94.25 100 ALA A O 1
ATOM 780 N N . SER A 1 101 ? -2.379 -6.504 8.586 1 92.19 101 SER A N 1
ATOM 781 C CA . SER A 1 101 ? -1.618 -5.34 8.141 1 92.19 101 SER A CA 1
ATOM 782 C C . SER A 1 101 ? -1.74 -4.188 9.133 1 92.19 101 SER A C 1
ATOM 784 O O . SER A 1 101 ? -0.828 -3.367 9.25 1 92.19 101 SER A O 1
ATOM 786 N N . MET A 1 102 ? -2.828 -4.129 9.875 1 91.44 102 MET A N 1
ATOM 787 C CA . MET A 1 102 ? -3.078 -2.992 10.758 1 91.44 102 MET A CA 1
ATOM 788 C C . MET A 1 102 ? -2.742 -3.342 12.203 1 91.44 102 MET A C 1
ATOM 790 O O . MET A 1 102 ? -3.025 -2.564 13.117 1 91.44 102 MET A O 1
ATOM 794 N N . GLN A 1 103 ? -2.184 -4.445 12.375 1 90 103 GLN A N 1
ATOM 795 C CA . GLN A 1 103 ? -1.852 -4.883 13.727 1 90 103 GLN A CA 1
ATOM 796 C C . GLN A 1 103 ? -0.947 -3.871 14.422 1 90 103 GLN A C 1
ATOM 798 O O . GLN A 1 103 ? -1.019 -3.705 15.648 1 90 103 GLN A O 1
ATOM 803 N N . ALA A 1 104 ? -0.215 -3.221 13.656 1 88.88 104 ALA A N 1
ATOM 804 C CA . ALA A 1 104 ? 0.745 -2.275 14.219 1 88.88 104 ALA A CA 1
ATOM 805 C C . ALA A 1 104 ? 0.055 -0.983 14.648 1 88.88 104 ALA A C 1
ATOM 807 O O . ALA A 1 104 ? 0.633 -0.176 15.383 1 88.88 104 ALA A O 1
ATOM 808 N N . VAL A 1 105 ? -1.196 -0.932 14.125 1 90.69 105 VAL A N 1
ATOM 809 C CA . VAL A 1 105 ? -1.955 0.275 14.438 1 90.69 105 VAL A CA 1
ATOM 810 C C . VAL A 1 105 ? -2.686 0.099 15.766 1 90.69 105 VAL A C 1
ATOM 812 O O . VAL A 1 105 ? -3.484 -0.828 15.922 1 90.69 105 VAL A O 1
ATOM 815 N N . SER A 1 106 ? -2.291 0.479 16.922 1 87.69 106 SER A N 1
ATOM 816 C CA . SER A 1 106 ? -2.906 0.411 18.25 1 87.69 106 SER A CA 1
ATOM 817 C C . SER A 1 106 ? -4.137 1.31 18.328 1 87.69 106 SER A C 1
ATOM 819 O O . SER A 1 106 ? -4.145 2.291 19.078 1 87.69 106 SER A O 1
ATOM 821 N N . ASN A 1 107 ? -5.195 1.024 17.594 1 94.56 107 ASN A N 1
ATOM 822 C CA . ASN A 1 107 ? -6.457 1.751 17.609 1 94.56 107 ASN A CA 1
ATOM 823 C C . ASN A 1 107 ? -7.648 0.808 17.438 1 94.56 107 ASN A C 1
ATOM 825 O O . ASN A 1 107 ? -7.953 0.369 16.328 1 94.56 107 ASN A O 1
ATOM 829 N N . ASP A 1 108 ? -8.336 0.573 18.438 1 94.56 108 ASP A N 1
ATOM 830 C CA . ASP A 1 108 ? -9.414 -0.413 18.484 1 94.56 108 ASP A CA 1
ATOM 831 C C . ASP A 1 108 ? -10.562 -0.025 17.562 1 94.56 108 ASP A C 1
ATOM 833 O O . ASP A 1 108 ? -11.359 -0.878 17.156 1 94.56 108 ASP A O 1
ATOM 837 N N . LYS A 1 109 ? -10.664 1.242 17.266 1 96.69 109 LYS A N 1
ATOM 838 C CA . LYS A 1 109 ? -11.742 1.706 16.406 1 96.69 109 LYS A CA 1
ATOM 839 C C . LYS A 1 109 ? -11.578 1.167 14.984 1 96.69 109 LYS A C 1
ATOM 841 O O . LYS A 1 109 ? -12.539 1.122 14.211 1 96.69 109 LYS A O 1
ATOM 846 N N . LEU A 1 110 ? -10.391 0.731 14.609 1 97.38 110 LEU A N 1
ATOM 847 C CA . LEU A 1 110 ? -10.109 0.256 13.266 1 97.38 110 LEU A CA 1
ATOM 848 C C . LEU A 1 110 ? -10.43 -1.228 13.133 1 97.38 110 LEU A C 1
ATOM 850 O O . LEU A 1 110 ? -10.57 -1.741 12.016 1 97.38 110 LEU A O 1
ATOM 854 N N . GLN A 1 111 ? -10.5 -1.897 14.219 1 96.31 111 GLN A N 1
ATOM 855 C CA . GLN A 1 111 ? -10.609 -3.352 14.203 1 96.31 111 GLN A CA 1
ATOM 856 C C . GLN A 1 111 ? -11.875 -3.803 13.477 1 96.31 111 GLN A C 1
ATOM 858 O O . GLN A 1 111 ? -11.812 -4.664 12.602 1 96.31 111 GLN A O 1
ATOM 863 N N . PRO A 1 112 ? -13.094 -3.229 13.82 1 97.38 112 PRO A N 1
ATOM 864 C CA . PRO A 1 112 ? -14.289 -3.658 13.102 1 97.38 112 PRO A CA 1
ATOM 865 C C . PRO A 1 112 ? -14.227 -3.359 11.602 1 97.38 112 PRO A C 1
ATOM 867 O O . PRO A 1 112 ? -14.75 -4.125 10.797 1 97.38 112 PRO A O 1
ATOM 870 N N . ILE A 1 113 ? -13.625 -2.258 11.18 1 98 113 ILE A N 1
ATOM 871 C CA . ILE A 1 113 ? -13.469 -1.896 9.781 1 98 113 ILE A CA 1
ATOM 872 C C . ILE A 1 113 ? -12.57 -2.916 9.078 1 98 113 ILE A C 1
ATOM 874 O O . ILE A 1 113 ? -12.93 -3.447 8.023 1 98 113 ILE A O 1
ATOM 878 N N . ALA A 1 114 ? -11.445 -3.215 9.75 1 97.62 114 ALA A N 1
ATOM 879 C CA . ALA A 1 114 ? -10.477 -4.16 9.195 1 97.62 114 ALA A CA 1
ATOM 880 C C . ALA A 1 114 ? -11.102 -5.543 9.031 1 97.62 114 ALA A C 1
ATOM 882 O O . ALA A 1 114 ? -10.852 -6.23 8.039 1 97.62 114 ALA A O 1
ATOM 883 N N . GLU A 1 115 ? -11.883 -5.973 9.992 1 97.94 115 GLU A N 1
ATOM 884 C CA . GLU A 1 115 ? -12.523 -7.281 9.953 1 97.94 115 GLU A CA 1
ATOM 885 C C . GLU A 1 115 ? -13.531 -7.371 8.805 1 97.94 115 GLU A C 1
ATOM 887 O O . GLU A 1 115 ? -13.617 -8.391 8.125 1 97.94 115 GLU A O 1
ATOM 892 N N . GLN A 1 116 ? -14.273 -6.328 8.641 1 98.5 116 GLN A N 1
ATOM 893 C CA . GLN A 1 116 ? -15.234 -6.316 7.547 1 98.5 116 GLN A CA 1
ATOM 894 C C . GLN A 1 116 ? -14.531 -6.32 6.191 1 98.5 116 GLN A C 1
ATOM 896 O O . GLN A 1 116 ? -14.93 -7.047 5.281 1 98.5 116 GLN A O 1
ATOM 901 N N . VAL A 1 117 ? -13.5 -5.496 6.012 1 98.62 117 VAL A N 1
ATOM 902 C CA . VAL A 1 117 ? -12.734 -5.457 4.77 1 98.62 117 VAL A CA 1
ATOM 903 C C . VAL A 1 117 ? -12.117 -6.828 4.496 1 98.62 117 VAL A C 1
ATOM 905 O O . VAL A 1 117 ? -12.109 -7.293 3.354 1 98.62 117 VAL A O 1
ATOM 908 N N . ARG A 1 118 ? -11.586 -7.438 5.566 1 98.44 118 ARG A N 1
ATOM 909 C CA . ARG A 1 118 ? -11.039 -8.781 5.418 1 98.44 118 ARG A CA 1
ATOM 910 C C . ARG A 1 118 ? -12.102 -9.742 4.887 1 98.44 118 ARG A C 1
ATOM 912 O O . ARG A 1 118 ? -11.828 -10.547 3.99 1 98.44 118 ARG A O 1
ATOM 919 N N . THR A 1 119 ? -13.258 -9.68 5.48 1 98.69 119 THR A N 1
ATOM 920 C CA . THR A 1 119 ? -14.359 -10.539 5.059 1 98.69 119 THR A CA 1
ATOM 921 C C . THR A 1 119 ? -14.68 -10.32 3.58 1 98.69 119 THR A C 1
ATOM 923 O O . THR A 1 119 ? -14.836 -11.281 2.824 1 98.69 119 THR A O 1
ATOM 926 N N . ASN A 1 120 ? -14.75 -9.055 3.131 1 98.88 120 ASN A N 1
ATOM 927 C CA . ASN A 1 120 ? -15.055 -8.719 1.744 1 98.88 120 ASN A CA 1
ATOM 928 C C . ASN A 1 120 ? -13.969 -9.219 0.795 1 98.88 120 ASN A C 1
ATOM 930 O O . ASN A 1 120 ? -14.273 -9.773 -0.264 1 98.88 120 ASN A O 1
ATOM 934 N N . LEU A 1 121 ? -12.719 -9 1.151 1 98.88 121 LEU A N 1
ATOM 935 C CA . LEU A 1 121 ? -11.609 -9.422 0.298 1 98.88 121 LEU A CA 1
ATOM 936 C C . LEU A 1 121 ? -11.539 -10.938 0.213 1 98.88 121 LEU A C 1
ATOM 938 O O . LEU A 1 121 ? -11.219 -11.492 -0.844 1 98.88 121 LEU A O 1
ATOM 942 N N . LYS A 1 122 ? -11.781 -11.617 1.315 1 98.69 122 LYS A N 1
ATOM 943 C CA . LYS A 1 122 ? -11.828 -13.078 1.284 1 98.69 122 LYS A CA 1
ATOM 944 C C . LYS A 1 122 ? -12.914 -13.57 0.339 1 98.69 122 LYS A C 1
ATOM 946 O O . LYS A 1 122 ? -12.727 -14.562 -0.373 1 98.69 122 LYS A O 1
ATOM 951 N N . LYS A 1 123 ? -14.078 -12.953 0.431 1 98.81 123 LYS A N 1
ATOM 952 C CA . LYS A 1 123 ? -15.172 -13.305 -0.476 1 98.81 123 LYS A CA 1
ATOM 953 C C . LYS A 1 123 ? -14.742 -13.164 -1.934 1 98.81 123 LYS A C 1
ATOM 955 O O . LYS A 1 123 ? -15.031 -14.023 -2.762 1 98.81 123 LYS A O 1
ATOM 960 N N . VAL A 1 124 ? -14.031 -12.047 -2.314 1 98.94 124 VAL A N 1
ATOM 961 C CA . VAL A 1 124 ? -13.523 -11.805 -3.662 1 98.94 124 VAL A CA 1
ATOM 962 C C . VAL A 1 124 ? -12.617 -12.961 -4.086 1 98.94 124 VAL A C 1
ATOM 964 O O . VAL A 1 124 ? -12.789 -13.531 -5.168 1 98.94 124 VAL A O 1
ATOM 967 N N . ILE A 1 125 ? -11.672 -13.312 -3.215 1 98.88 125 ILE A N 1
ATOM 968 C CA . ILE A 1 125 ? -10.68 -14.328 -3.545 1 98.88 125 ILE A CA 1
ATOM 969 C C . ILE A 1 125 ? -11.359 -15.695 -3.672 1 98.88 125 ILE A C 1
ATOM 971 O O . ILE A 1 125 ? -11.07 -16.453 -4.598 1 98.88 125 ILE A O 1
ATOM 975 N N . ASN A 1 126 ? -12.297 -15.977 -2.779 1 98.31 126 ASN A N 1
ATOM 976 C CA . ASN A 1 126 ? -12.977 -17.266 -2.762 1 98.31 126 ASN A CA 1
ATOM 977 C C . ASN A 1 126 ? -13.859 -17.453 -3.994 1 98.31 126 ASN A C 1
ATOM 979 O O . ASN A 1 126 ? -14.133 -18.578 -4.402 1 98.31 126 ASN A O 1
ATOM 983 N N . ASN A 1 127 ? -14.258 -16.406 -4.598 1 98.44 127 ASN A N 1
ATOM 984 C CA . ASN A 1 127 ? -15.203 -16.469 -5.711 1 98.44 127 ASN A CA 1
ATOM 985 C C . ASN A 1 127 ? -14.477 -16.484 -7.055 1 98.44 127 ASN A C 1
ATOM 987 O O . ASN A 1 127 ? -15.109 -16.516 -8.109 1 98.44 127 ASN A O 1
ATOM 991 N N . LEU A 1 128 ? -13.242 -16.469 -6.996 1 98.12 128 LEU A N 1
ATOM 992 C CA . LEU A 1 128 ? -12.469 -16.516 -8.234 1 98.12 128 LEU A CA 1
ATOM 993 C C . LEU A 1 128 ? -12.672 -17.844 -8.953 1 98.12 128 LEU A C 1
ATOM 995 O O . LEU A 1 128 ? -12.727 -17.891 -10.188 1 98.12 128 LEU A O 1
ATOM 999 N N . MET B 1 1 ? 5.52 0.039 18.828 1 64.31 1 MET B N 1
ATOM 1000 C CA . MET B 1 1 ? 6.316 0.696 17.797 1 64.31 1 MET B CA 1
ATOM 1001 C C . MET B 1 1 ? 5.441 1.577 16.922 1 64.31 1 MET B C 1
ATOM 1003 O O . MET B 1 1 ? 4.277 1.254 16.672 1 64.31 1 MET B O 1
ATOM 1007 N N . GLU B 1 2 ? 6.004 2.758 16.656 1 90.38 2 GLU B N 1
ATOM 1008 C CA . GLU B 1 2 ? 5.215 3.66 15.828 1 90.38 2 GLU B CA 1
ATOM 1009 C C . GLU B 1 2 ? 5.16 3.17 14.383 1 90.38 2 GLU B C 1
ATOM 1011 O O . GLU B 1 2 ? 6.16 2.682 13.852 1 90.38 2 GLU B O 1
ATOM 1016 N N . TYR B 1 3 ? 3.996 3.18 13.805 1 96.94 3 TYR B N 1
ATOM 1017 C CA . TYR B 1 3 ? 3.824 2.584 12.484 1 96.94 3 TYR B CA 1
ATOM 1018 C C . TYR B 1 3 ? 4.09 3.605 11.383 1 96.94 3 TYR B C 1
ATOM 1020 O O . TYR B 1 3 ? 3.918 3.311 10.195 1 96.94 3 TYR B O 1
ATOM 1028 N N . PHE B 1 4 ? 4.523 4.793 11.781 1 98.12 4 PHE B N 1
ATOM 1029 C CA . PHE B 1 4 ? 4.941 5.809 10.82 1 98.12 4 PHE B CA 1
ATOM 1030 C C . PHE B 1 4 ? 5.941 6.77 11.453 1 98.12 4 PHE B C 1
ATOM 1032 O O . PHE B 1 4 ? 6.078 6.82 12.68 1 98.12 4 PHE B O 1
ATOM 1039 N N . THR B 1 5 ? 6.719 7.473 10.664 1 98.44 5 THR B N 1
ATOM 1040 C CA . THR B 1 5 ? 7.504 8.648 11.023 1 98.44 5 THR B CA 1
ATOM 1041 C C . THR B 1 5 ? 6.938 9.898 10.367 1 98.44 5 THR B C 1
ATOM 1043 O O . THR B 1 5 ? 6.555 9.875 9.195 1 98.44 5 THR B O 1
ATOM 1046 N N . SER B 1 6 ? 6.875 10.969 11.078 1 98.56 6 SER B N 1
ATOM 1047 C CA . SER B 1 6 ? 6.188 12.148 10.57 1 98.56 6 SER B CA 1
ATOM 1048 C C . SER B 1 6 ? 6.953 13.422 10.906 1 98.56 6 SER B C 1
ATOM 1050 O O . SER B 1 6 ? 7.738 13.445 11.859 1 98.56 6 SER B O 1
ATOM 1052 N N . GLN B 1 7 ? 6.766 14.453 10.148 1 98.69 7 GLN B N 1
ATOM 1053 C CA . GLN B 1 7 ? 7.285 15.797 10.398 1 98.69 7 GLN B CA 1
ATOM 1054 C C . GLN B 1 7 ? 6.32 16.859 9.891 1 98.69 7 GLN B C 1
ATOM 1056 O O . GLN B 1 7 ? 5.855 16.797 8.75 1 98.69 7 GLN B O 1
ATOM 1061 N N . LYS B 1 8 ? 5.988 17.781 10.75 1 98.25 8 LYS B N 1
ATOM 1062 C CA . LYS B 1 8 ? 5.344 19 10.289 1 98.25 8 LYS B CA 1
ATOM 1063 C C . LYS B 1 8 ? 6.363 19.953 9.68 1 98.25 8 LYS B C 1
ATOM 1065 O O . LYS B 1 8 ? 7.453 20.141 10.227 1 98.25 8 LYS B O 1
ATOM 1070 N N . VAL B 1 9 ? 6.039 20.5 8.562 1 98.56 9 VAL B N 1
ATOM 1071 C CA . VAL B 1 9 ? 7.016 21.328 7.859 1 98.56 9 VAL B CA 1
ATOM 1072 C C . VAL B 1 9 ? 6.406 22.688 7.535 1 98.56 9 VAL B C 1
ATOM 1074 O O . VAL B 1 9 ? 5.199 22.797 7.316 1 98.56 9 VAL B O 1
ATOM 1077 N N . ASP B 1 10 ? 7.246 23.672 7.543 1 97.12 10 ASP B N 1
ATOM 1078 C CA . ASP B 1 10 ? 6.812 25.016 7.168 1 97.12 10 ASP B CA 1
ATOM 1079 C C . ASP B 1 10 ? 6.824 25.203 5.652 1 97.12 10 ASP B C 1
ATOM 1081 O O . ASP B 1 10 ? 7.57 26.031 5.125 1 97.12 10 ASP B O 1
ATOM 1085 N N . LEU B 1 11 ? 6.141 24.391 4.938 1 98.12 11 LEU B N 1
ATOM 1086 C CA . LEU B 1 11 ? 5.914 24.391 3.498 1 98.12 11 LEU B CA 1
ATOM 1087 C C . LEU B 1 11 ? 4.43 24.266 3.182 1 98.12 11 LEU B C 1
ATOM 1089 O O . LEU B 1 11 ? 3.666 23.719 3.98 1 98.12 11 LEU B O 1
ATOM 1093 N N . SER B 1 12 ? 4.062 24.875 2.074 1 97.75 12 SER B N 1
ATOM 1094 C CA . SER B 1 12 ? 2.713 24.594 1.593 1 97.75 12 SER B CA 1
ATOM 1095 C C . SER B 1 12 ? 2.555 23.125 1.209 1 97.75 12 SER B C 1
ATOM 1097 O O . SER B 1 12 ? 3.545 22.406 1.065 1 97.75 12 SER B O 1
ATOM 1099 N N . TYR B 1 13 ? 1.398 22.703 1.078 1 98.56 13 TYR B N 1
ATOM 1100 C CA . TYR B 1 13 ? 1.042 21.344 0.68 1 98.56 13 TYR B CA 1
ATOM 1101 C C . TYR B 1 13 ? 1.763 20.953 -0.602 1 98.56 13 TYR B C 1
ATOM 1103 O O . TYR B 1 13 ? 2.408 19.891 -0.657 1 98.56 13 TYR B O 1
ATOM 1111 N N . ASP B 1 14 ? 1.666 21.766 -1.602 1 98.38 14 ASP B N 1
ATOM 1112 C CA . ASP B 1 14 ? 2.264 21.453 -2.9 1 98.38 14 ASP B CA 1
ATOM 1113 C C . ASP B 1 14 ? 3.787 21.469 -2.818 1 98.38 14 ASP B C 1
ATOM 1115 O O . ASP B 1 14 ? 4.453 20.625 -3.43 1 98.38 14 ASP B O 1
ATOM 1119 N N . GLN B 1 15 ? 4.332 22.359 -2.051 1 98.56 15 GLN B N 1
ATOM 1120 C CA . GLN B 1 15 ? 5.777 22.422 -1.866 1 98.56 15 GLN B CA 1
ATOM 1121 C C . GLN B 1 15 ? 6.289 21.188 -1.137 1 98.56 15 GLN B C 1
ATOM 1123 O O . GLN B 1 15 ? 7.387 20.688 -1.426 1 98.56 15 GLN B O 1
ATOM 1128 N N . ALA B 1 16 ? 5.543 20.734 -0.169 1 98.88 16 ALA B N 1
ATOM 1129 C CA . ALA B 1 16 ? 5.922 19.547 0.586 1 98.88 16 ALA B CA 1
ATOM 1130 C C . ALA B 1 16 ? 5.953 18.312 -0.312 1 98.88 16 ALA B C 1
ATOM 1132 O O . ALA B 1 16 ? 6.844 17.469 -0.191 1 98.88 16 ALA B O 1
ATOM 1133 N N . ILE B 1 17 ? 4.949 18.219 -1.23 1 98.88 17 ILE B N 1
ATOM 1134 C CA . ILE B 1 17 ? 4.914 17.094 -2.164 1 98.88 17 ILE B CA 1
ATOM 1135 C C . ILE B 1 17 ? 6.172 17.094 -3.027 1 98.88 17 ILE B C 1
ATOM 1137 O O . ILE B 1 17 ? 6.812 16.062 -3.215 1 98.88 17 ILE B O 1
ATOM 1141 N N . GLU B 1 18 ? 6.508 18.25 -3.516 1 98.81 18 GLU B N 1
ATOM 1142 C CA . GLU B 1 18 ? 7.695 18.375 -4.355 1 98.81 18 GLU B CA 1
ATOM 1143 C C . GLU B 1 18 ? 8.961 18 -3.582 1 98.81 18 GLU B C 1
ATOM 1145 O O . GLU B 1 18 ? 9.797 17.25 -4.078 1 98.81 18 GLU B O 1
ATOM 1150 N N . LYS B 1 19 ? 9.109 18.578 -2.406 1 98.88 19 LYS B N 1
ATOM 1151 C CA . LYS B 1 19 ? 10.312 18.375 -1.61 1 98.88 19 LYS B CA 1
ATOM 1152 C C . LYS B 1 19 ? 10.484 16.922 -1.208 1 98.88 19 LYS B C 1
ATOM 1154 O O . LYS B 1 19 ? 11.578 16.359 -1.311 1 98.88 19 LYS B O 1
ATOM 1159 N N . VAL B 1 20 ? 9.398 16.297 -0.719 1 98.94 20 VAL B N 1
ATOM 1160 C CA . VAL B 1 20 ? 9.508 14.914 -0.262 1 98.94 20 VAL B CA 1
ATOM 1161 C C . VAL B 1 20 ? 9.812 14.008 -1.447 1 98.94 20 VAL B C 1
ATOM 1163 O O . VAL B 1 20 ? 10.555 13.023 -1.312 1 98.94 20 VAL B O 1
ATOM 1166 N N . THR B 1 21 ? 9.188 14.32 -2.625 1 98.94 21 THR B N 1
ATOM 1167 C CA . THR B 1 21 ? 9.461 13.523 -3.816 1 98.94 21 THR B CA 1
ATOM 1168 C C . THR B 1 21 ? 10.938 13.609 -4.195 1 98.94 21 THR B C 1
ATOM 1170 O O . THR B 1 21 ? 11.547 12.602 -4.555 1 98.94 21 THR B O 1
ATOM 1173 N N . GLU B 1 22 ? 11.539 14.766 -4.047 1 98.88 22 GLU B N 1
ATOM 1174 C CA . GLU B 1 22 ? 12.961 14.953 -4.316 1 98.88 22 GLU B CA 1
ATOM 1175 C C . GLU B 1 22 ? 13.82 14.18 -3.32 1 98.88 22 GLU B C 1
ATOM 1177 O O . GLU B 1 22 ? 14.789 13.516 -3.707 1 98.88 22 GLU B O 1
ATOM 1182 N N . LEU B 1 23 ? 13.5 14.273 -2.059 1 98.94 23 LEU B N 1
ATOM 1183 C CA . LEU B 1 23 ? 14.266 13.602 -1.015 1 98.94 23 LEU B CA 1
ATOM 1184 C C . LEU B 1 23 ? 14.164 12.086 -1.157 1 98.94 23 LEU B C 1
ATOM 1186 O O . LEU B 1 23 ? 15.133 11.367 -0.892 1 98.94 23 LEU B O 1
ATOM 1190 N N . LEU B 1 24 ? 12.938 11.602 -1.553 1 98.94 24 LEU B N 1
ATOM 1191 C CA . LEU B 1 24 ? 12.789 10.188 -1.845 1 98.94 24 LEU B CA 1
ATOM 1192 C C . LEU B 1 24 ? 13.75 9.75 -2.941 1 98.94 24 LEU B C 1
ATOM 1194 O O . LEU B 1 24 ? 14.438 8.734 -2.807 1 98.94 24 LEU B O 1
ATOM 1198 N N . LYS B 1 25 ? 13.836 10.539 -3.955 1 98.75 25 LYS B N 1
ATOM 1199 C CA . LYS B 1 25 ? 14.727 10.242 -5.074 1 98.75 25 LYS B CA 1
ATOM 1200 C C . LYS B 1 25 ? 16.172 10.18 -4.621 1 98.75 25 LYS B C 1
ATOM 1202 O O . LYS B 1 25 ? 16.938 9.32 -5.07 1 98.75 25 LYS B O 1
ATOM 1207 N N . GLU B 1 26 ? 16.578 11.07 -3.791 1 98.69 26 GLU B N 1
ATOM 1208 C CA . GLU B 1 26 ? 17.953 11.109 -3.275 1 98.69 26 GLU B CA 1
ATOM 1209 C C . GLU B 1 26 ? 18.281 9.828 -2.523 1 98.69 26 GLU B C 1
ATOM 1211 O O . GLU B 1 26 ? 19.453 9.406 -2.49 1 98.69 26 GLU B O 1
ATOM 1216 N N . GLU B 1 27 ? 17.25 9.227 -1.92 1 98.69 27 GLU B N 1
ATOM 1217 C CA . GLU B 1 27 ? 17.453 8 -1.16 1 98.69 27 GLU B CA 1
ATOM 1218 C C . GLU B 1 27 ? 17.188 6.766 -2.016 1 98.69 27 GLU B C 1
ATOM 1220 O O . GLU B 1 27 ? 17.078 5.652 -1.494 1 98.69 27 GLU B O 1
ATOM 1225 N N . GLY B 1 28 ? 16.953 6.945 -3.303 1 98.5 28 GLY B N 1
ATOM 1226 C CA . GLY B 1 28 ? 16.844 5.832 -4.234 1 98.5 28 GLY B CA 1
ATOM 1227 C C . GLY B 1 28 ? 15.414 5.359 -4.434 1 98.5 28 GLY B C 1
ATOM 1228 O O . GLY B 1 28 ? 15.18 4.328 -5.059 1 98.5 28 GLY B O 1
ATOM 1229 N N . PHE B 1 29 ? 14.523 6.156 -3.924 1 98.88 29 PHE B N 1
ATOM 1230 C CA . PHE B 1 29 ? 13.117 5.82 -4.121 1 98.88 29 PHE B CA 1
ATOM 1231 C C . PHE B 1 29 ? 12.539 6.586 -5.309 1 98.88 29 PHE B C 1
ATOM 1233 O O . PHE B 1 29 ? 12.93 7.727 -5.57 1 98.88 29 PHE B O 1
ATOM 1240 N N . GLY B 1 30 ? 11.602 5.984 -5.988 1 98.56 30 GLY B N 1
ATOM 1241 C CA . GLY B 1 30 ? 10.695 6.672 -6.895 1 98.56 30 GLY B CA 1
ATOM 1242 C C . GLY B 1 30 ? 9.242 6.582 -6.469 1 98.56 30 GLY B C 1
ATOM 1243 O O . GLY B 1 30 ? 8.852 5.645 -5.77 1 98.56 30 GLY B O 1
ATOM 1244 N N . VAL B 1 31 ? 8.508 7.566 -6.875 1 98.88 31 VAL B N 1
ATOM 1245 C CA . VAL B 1 31 ? 7.066 7.512 -6.633 1 98.88 31 VAL B CA 1
ATOM 1246 C C . VAL B 1 31 ? 6.379 6.742 -7.758 1 98.88 31 VAL B C 1
ATOM 1248 O O . VAL B 1 31 ? 6.363 7.195 -8.906 1 98.88 31 VAL B O 1
ATOM 1251 N N . LEU B 1 32 ? 5.801 5.605 -7.395 1 98.75 32 LEU B N 1
ATOM 1252 C CA . LEU B 1 32 ? 5.207 4.738 -8.406 1 98.75 32 LEU B CA 1
ATOM 1253 C C . LEU B 1 32 ? 3.725 5.051 -8.586 1 98.75 32 LEU B C 1
ATOM 1255 O O . LEU B 1 32 ? 3.17 4.844 -9.664 1 98.75 32 LEU B O 1
ATOM 1259 N N . THR B 1 33 ? 3.055 5.465 -7.508 1 98.81 33 THR B N 1
ATOM 1260 C CA . THR B 1 33 ? 1.62 5.727 -7.531 1 98.81 33 THR B CA 1
ATOM 1261 C C . THR B 1 33 ? 1.28 6.945 -6.68 1 98.81 33 THR B C 1
ATOM 1263 O O . THR B 1 33 ? 2.031 7.305 -5.77 1 98.81 33 THR B O 1
ATOM 1266 N N . GLU B 1 34 ? 0.279 7.621 -7.078 1 98.81 34 GLU B N 1
ATOM 1267 C CA . GLU B 1 34 ? -0.29 8.719 -6.297 1 98.81 34 GLU B CA 1
ATOM 1268 C C . GLU B 1 34 ? -1.799 8.555 -6.137 1 98.81 34 GLU B C 1
ATOM 1270 O O . GLU B 1 34 ? -2.492 8.172 -7.082 1 98.81 34 GLU B O 1
ATOM 1275 N N . ILE B 1 35 ? -2.254 8.734 -4.934 1 98.81 35 ILE B N 1
ATOM 1276 C CA . ILE B 1 35 ? -3.686 8.789 -4.668 1 98.81 35 ILE B CA 1
ATOM 1277 C C . ILE B 1 35 ? -4.039 10.125 -4.016 1 98.81 35 ILE B C 1
ATOM 1279 O O . ILE B 1 35 ? -3.588 10.422 -2.906 1 98.81 35 ILE B O 1
ATOM 1283 N N . ASP B 1 36 ? -4.773 10.945 -4.758 1 98.81 36 ASP B N 1
ATOM 1284 C CA . ASP B 1 36 ? -5.363 12.148 -4.172 1 98.81 36 ASP B CA 1
ATOM 1285 C C . ASP B 1 36 ? -6.621 11.805 -3.375 1 98.81 36 ASP B C 1
ATOM 1287 O O . ASP B 1 36 ? -7.711 11.695 -3.943 1 98.81 36 ASP B O 1
ATOM 1291 N N . VAL B 1 37 ? -6.523 11.711 -2.047 1 98.81 37 VAL B N 1
ATOM 1292 C CA . VAL B 1 37 ? -7.602 11.219 -1.195 1 98.81 37 VAL B CA 1
ATOM 1293 C C . VAL B 1 37 ? -8.773 12.195 -1.225 1 98.81 37 VAL B C 1
ATOM 1295 O O . VAL B 1 37 ? -9.93 11.789 -1.317 1 98.81 37 VAL B O 1
ATOM 1298 N N . LYS B 1 38 ? -8.477 13.469 -1.146 1 98.5 38 LYS B N 1
ATOM 1299 C CA . LYS B 1 38 ? -9.523 14.492 -1.192 1 98.5 38 LYS B CA 1
ATOM 1300 C C . LYS B 1 38 ? -10.391 14.336 -2.439 1 98.5 38 LYS B C 1
ATOM 1302 O O . LYS B 1 38 ? -11.609 14.219 -2.342 1 98.5 38 LYS B O 1
ATOM 1307 N N . ASP B 1 39 ? -9.781 14.32 -3.596 1 98.44 39 ASP B N 1
ATOM 1308 C CA . ASP B 1 39 ? -10.508 14.234 -4.859 1 98.44 39 ASP B CA 1
ATOM 1309 C C . ASP B 1 39 ? -11.25 12.906 -4.969 1 98.44 39 ASP B C 1
ATOM 1311 O O . ASP B 1 39 ? -12.367 12.852 -5.484 1 98.44 39 ASP B O 1
ATOM 1315 N N . THR B 1 40 ? -10.57 11.805 -4.488 1 98.62 40 THR B N 1
ATOM 1316 C CA . THR B 1 40 ? -11.172 10.484 -4.582 1 98.62 40 THR B CA 1
ATOM 1317 C C . THR B 1 40 ? -12.445 10.398 -3.746 1 98.62 40 THR B C 1
ATOM 1319 O O . THR B 1 40 ? -13.477 9.93 -4.223 1 98.62 40 THR B O 1
ATOM 1322 N N . LEU B 1 41 ? -12.422 10.836 -2.533 1 98.62 41 LEU B N 1
ATOM 1323 C CA . LEU B 1 41 ? -13.586 10.789 -1.652 1 98.62 41 LEU B CA 1
ATOM 1324 C C . LEU B 1 41 ? -14.695 11.688 -2.184 1 98.62 41 LEU B C 1
ATOM 1326 O O . LEU B 1 41 ? -15.875 11.328 -2.104 1 98.62 41 LEU B O 1
ATOM 1330 N N . LYS B 1 42 ? -14.328 12.859 -2.701 1 98.75 42 LYS B N 1
ATOM 1331 C CA . LYS B 1 42 ? -15.328 13.742 -3.293 1 98.75 42 LYS B CA 1
ATOM 1332 C C . LYS B 1 42 ? -16.047 13.062 -4.453 1 98.75 42 LYS B C 1
ATOM 1334 O O . LYS B 1 42 ? -17.281 13.094 -4.527 1 98.75 42 LYS B O 1
ATOM 1339 N N . LYS B 1 43 ? -15.312 12.508 -5.32 1 98.31 43 LYS B N 1
ATOM 1340 C CA . LYS B 1 43 ? -15.844 11.883 -6.523 1 98.31 43 LYS B CA 1
ATOM 1341 C C . LYS B 1 43 ? -16.703 10.672 -6.18 1 98.31 43 LYS B C 1
ATOM 1343 O O . LYS B 1 43 ? -17.766 10.461 -6.777 1 98.31 43 LYS B O 1
ATOM 1348 N N . LYS B 1 44 ? -16.266 9.883 -5.156 1 97.94 44 LYS B N 1
ATOM 1349 C CA . LYS B 1 44 ? -16.875 8.578 -4.91 1 97.94 44 LYS B CA 1
ATOM 1350 C C . LYS B 1 44 ? -18 8.688 -3.877 1 97.94 44 LYS B C 1
ATOM 1352 O O . LYS B 1 44 ? -18.953 7.914 -3.912 1 97.94 44 LYS B O 1
ATOM 1357 N N . LEU B 1 45 ? -17.844 9.641 -2.963 1 98.38 45 LEU B N 1
ATOM 1358 C CA . LEU B 1 45 ? -18.781 9.695 -1.844 1 98.38 45 LEU B CA 1
ATOM 1359 C C . LEU B 1 45 ? -19.391 11.086 -1.715 1 98.38 45 LEU B C 1
ATOM 1361 O O . LEU B 1 45 ? -20.297 11.305 -0.901 1 98.38 45 LEU B O 1
ATOM 1365 N N . ASP B 1 46 ? -18.906 12.062 -2.418 1 98.5 46 ASP B N 1
ATOM 1366 C CA . ASP B 1 46 ? -19.328 13.453 -2.346 1 98.5 46 ASP B CA 1
ATOM 1367 C C . ASP B 1 46 ? -19.094 14.031 -0.949 1 98.5 46 ASP B C 1
ATOM 1369 O O . ASP B 1 46 ? -19.938 14.742 -0.416 1 98.5 46 ASP B O 1
ATOM 1373 N N . VAL B 1 47 ? -17.953 13.633 -0.39 1 98.25 47 VAL B N 1
ATOM 1374 C CA . VAL B 1 47 ? -17.594 14.18 0.916 1 98.25 47 VAL B CA 1
ATOM 1375 C C . VAL B 1 47 ? -16.391 15.102 0.777 1 98.25 47 VAL B C 1
ATOM 1377 O O . VAL B 1 47 ? -15.562 14.922 -0.119 1 98.25 47 VAL B O 1
ATOM 1380 N N . ASP B 1 48 ? -16.328 16.062 1.627 1 97.56 48 ASP B N 1
ATOM 1381 C CA . ASP B 1 48 ? -15.172 16.953 1.678 1 97.56 48 ASP B CA 1
ATOM 1382 C C . ASP B 1 48 ? -14.102 16.406 2.623 1 97.56 48 ASP B C 1
ATOM 1384 O O . ASP B 1 48 ? -14.422 15.867 3.686 1 97.56 48 ASP B O 1
ATOM 1388 N N . PHE B 1 49 ? -12.914 16.531 2.227 1 98.06 49 PHE B N 1
ATOM 1389 C CA . PHE B 1 49 ? -11.75 16.125 3 1 98.06 49 PHE B CA 1
ATOM 1390 C C . PHE B 1 49 ? -10.602 17.109 2.809 1 98.06 49 PHE B C 1
ATOM 1392 O O . PHE B 1 49 ? -10.586 17.875 1.839 1 98.06 49 PHE B O 1
ATOM 1399 N N . LYS B 1 50 ? -9.758 17.188 3.693 1 98.38 50 LYS B N 1
ATOM 1400 C CA . LYS B 1 50 ? -8.578 18.047 3.561 1 98.38 50 LYS B CA 1
ATOM 1401 C C . LYS B 1 50 ? -7.664 17.531 2.445 1 98.38 50 LYS B C 1
ATOM 1403 O O . LYS B 1 50 ? -7.801 16.406 1.99 1 98.38 50 LYS B O 1
ATOM 1408 N N . LYS B 1 51 ? -6.727 18.391 2.023 1 98.56 51 LYS B N 1
ATOM 1409 C CA . LYS B 1 51 ? -5.703 17.922 1.097 1 98.56 51 LYS B CA 1
ATOM 1410 C C . LYS B 1 51 ? -4.887 16.797 1.713 1 98.56 51 LYS B C 1
ATOM 1412 O O . LYS B 1 51 ? -4.34 16.938 2.807 1 98.56 51 LYS B O 1
ATOM 1417 N N . TYR B 1 52 ? -4.926 15.75 1.093 1 98.81 52 TYR B N 1
ATOM 1418 C CA . TYR B 1 52 ? -4.336 14.5 1.562 1 98.81 52 TYR B CA 1
ATOM 1419 C C . TYR B 1 52 ? -3.947 13.609 0.39 1 98.81 52 TYR B C 1
ATOM 1421 O O . TYR B 1 52 ? -4.809 13.164 -0.374 1 98.81 52 TYR B O 1
ATOM 1429 N N . LYS B 1 53 ? -2.607 13.438 0.223 1 98.88 53 LYS B N 1
ATOM 1430 C CA . LYS B 1 53 ? -2.109 12.617 -0.879 1 98.88 53 LYS B CA 1
ATOM 1431 C C . LYS B 1 53 ? -1.285 11.438 -0.363 1 98.88 53 LYS B C 1
ATOM 1433 O O . LYS B 1 53 ? -0.488 11.594 0.564 1 98.88 53 LYS B O 1
ATOM 1438 N N . ILE B 1 54 ? -1.532 10.273 -0.915 1 98.94 54 ILE B N 1
ATOM 1439 C CA . ILE B 1 54 ? -0.706 9.102 -0.656 1 98.94 54 ILE B CA 1
ATOM 1440 C C . ILE B 1 54 ? 0.263 8.883 -1.817 1 98.94 54 ILE B C 1
ATOM 1442 O O . ILE B 1 54 ? -0.159 8.719 -2.963 1 98.94 54 ILE B O 1
ATOM 1446 N N . LEU B 1 55 ? 1.483 8.891 -1.539 1 98.94 55 LEU B N 1
ATOM 1447 C CA . LEU B 1 55 ? 2.545 8.578 -2.488 1 98.94 55 LEU B CA 1
ATOM 1448 C C . LEU B 1 55 ? 3.061 7.156 -2.27 1 98.94 55 LEU B C 1
ATOM 1450 O O . LEU B 1 55 ? 3.607 6.848 -1.209 1 98.94 55 LEU B O 1
ATOM 1454 N N . GLY B 1 56 ? 2.818 6.289 -3.242 1 98.88 56 GLY B N 1
ATOM 1455 C CA . GLY B 1 56 ? 3.461 4.984 -3.195 1 98.88 56 GLY B CA 1
ATOM 1456 C C . GLY B 1 56 ? 4.91 5.016 -3.641 1 98.88 56 GLY B C 1
ATOM 1457 O O . GLY B 1 56 ? 5.199 5.09 -4.836 1 98.88 56 GLY B O 1
ATOM 1458 N N . ALA B 1 57 ? 5.82 4.988 -2.699 1 98.81 57 ALA B N 1
ATOM 1459 C CA . ALA B 1 57 ? 7.246 5.117 -2.982 1 98.81 57 ALA B CA 1
ATOM 1460 C C . ALA B 1 57 ? 7.941 3.762 -2.928 1 98.81 57 ALA B C 1
ATOM 1462 O O . ALA B 1 57 ? 7.633 2.932 -2.07 1 98.81 57 ALA B O 1
ATOM 1463 N N . CYS B 1 58 ? 8.922 3.586 -3.82 1 98.62 58 CYS B N 1
ATOM 1464 C CA . CYS B 1 58 ? 9.594 2.291 -3.844 1 98.62 58 CYS B CA 1
ATOM 1465 C C . CYS B 1 58 ? 11.062 2.443 -4.227 1 98.62 58 CYS B C 1
ATOM 1467 O O . CYS B 1 58 ? 11.398 3.258 -5.09 1 98.62 58 CYS B O 1
ATOM 1469 N N . ASN B 1 59 ? 11.891 1.783 -3.553 1 98.62 59 ASN B N 1
ATOM 1470 C CA . ASN B 1 59 ? 13.258 1.494 -3.982 1 98.62 59 ASN B CA 1
ATOM 1471 C C . ASN B 1 59 ? 13.344 0.153 -4.707 1 98.62 59 ASN B C 1
ATOM 1473 O O . ASN B 1 59 ? 13.219 -0.902 -4.082 1 98.62 59 ASN B O 1
ATOM 1477 N N . PRO B 1 60 ? 13.648 0.18 -6 1 98.56 60 PRO B N 1
ATOM 1478 C CA . PRO B 1 60 ? 13.555 -1.052 -6.789 1 98.56 60 PRO B CA 1
ATOM 1479 C C . PRO B 1 60 ? 14.5 -2.143 -6.289 1 98.56 60 PRO B C 1
ATOM 1481 O O . PRO B 1 60 ? 14.164 -3.33 -6.355 1 98.56 60 PRO B O 1
ATOM 1484 N N . ASN B 1 61 ? 15.664 -1.787 -5.828 1 98.56 61 ASN B N 1
ATOM 1485 C CA . ASN B 1 61 ? 16.594 -2.783 -5.312 1 98.56 61 ASN B CA 1
ATOM 1486 C C . ASN B 1 61 ? 16.031 -3.498 -4.09 1 98.56 61 ASN B C 1
ATOM 1488 O O . ASN B 1 61 ? 16.062 -4.727 -4.012 1 98.56 61 ASN B O 1
ATOM 1492 N N . PHE B 1 62 ? 15.555 -2.762 -3.15 1 98.56 62 PHE B N 1
ATOM 1493 C CA . PHE B 1 62 ? 14.992 -3.348 -1.938 1 98.56 62 PHE B CA 1
ATOM 1494 C C . PHE B 1 62 ? 13.727 -4.133 -2.254 1 98.56 62 PHE B C 1
ATOM 1496 O O . PHE B 1 62 ? 13.484 -5.195 -1.676 1 98.56 62 PHE B O 1
ATOM 1503 N N . ALA B 1 63 ? 12.898 -3.586 -3.145 1 98.31 63 ALA B N 1
ATOM 1504 C CA . ALA B 1 63 ? 11.688 -4.293 -3.539 1 98.31 63 ALA B CA 1
ATOM 1505 C C . ALA B 1 63 ? 12.016 -5.648 -4.156 1 98.31 63 ALA B C 1
ATOM 1507 O O . ALA B 1 63 ? 11.375 -6.656 -3.844 1 98.31 63 ALA B O 1
ATOM 1508 N N . HIS B 1 64 ? 13.016 -5.641 -5.027 1 98.69 64 HIS B N 1
ATOM 1509 C CA . HIS B 1 64 ? 13.438 -6.887 -5.656 1 98.69 64 HIS B CA 1
ATOM 1510 C C . HIS B 1 64 ? 13.93 -7.891 -4.617 1 98.69 64 HIS B C 1
ATOM 1512 O O . HIS B 1 64 ? 13.539 -9.062 -4.648 1 98.69 64 HIS B O 1
ATOM 1518 N N . GLN B 1 65 ? 14.758 -7.449 -3.699 1 98.44 65 GLN B N 1
ATOM 1519 C CA . GLN B 1 65 ? 15.25 -8.305 -2.629 1 98.44 65 GLN B CA 1
ATOM 1520 C C . GLN B 1 65 ? 14.102 -8.867 -1.794 1 98.44 65 GLN B C 1
ATOM 1522 O O . GLN B 1 65 ? 14.094 -10.055 -1.454 1 98.44 65 GLN B O 1
ATOM 1527 N N . ALA B 1 66 ? 13.141 -8.031 -1.455 1 98.38 66 ALA B N 1
ATOM 1528 C CA . ALA B 1 66 ? 12 -8.453 -0.652 1 98.38 66 ALA B CA 1
ATOM 1529 C C . ALA B 1 66 ? 11.172 -9.508 -1.386 1 98.38 66 ALA B C 1
ATOM 1531 O O . ALA B 1 66 ? 10.773 -10.516 -0.798 1 98.38 66 ALA B O 1
ATOM 1532 N N . LEU B 1 67 ? 10.922 -9.266 -2.666 1 98.44 67 LEU B 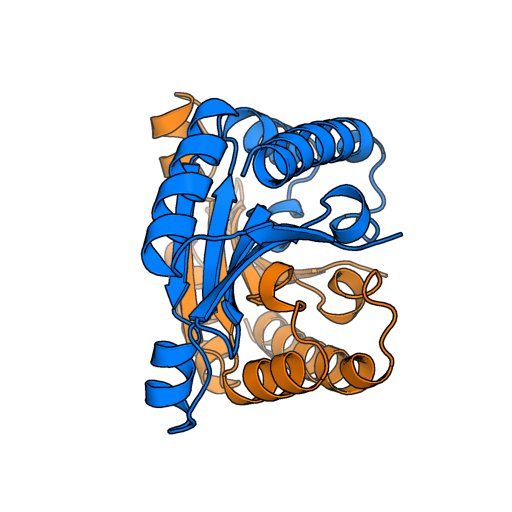N 1
ATOM 1533 C CA . LEU B 1 67 ? 10.125 -10.172 -3.48 1 98.44 67 LEU B CA 1
ATOM 1534 C C . LEU B 1 67 ? 10.828 -11.516 -3.658 1 98.44 67 LEU B C 1
ATOM 1536 O O . LEU B 1 67 ? 10.172 -12.555 -3.768 1 98.44 67 LEU B O 1
ATOM 1540 N N . GLN B 1 68 ? 12.164 -11.484 -3.662 1 97.88 68 GLN B N 1
ATOM 1541 C CA . GLN B 1 68 ? 12.93 -12.727 -3.738 1 97.88 68 GLN B CA 1
ATOM 1542 C C . GLN B 1 68 ? 12.82 -13.516 -2.438 1 97.88 68 GLN B C 1
ATOM 1544 O O . GLN B 1 68 ? 12.766 -14.742 -2.455 1 97.88 68 GLN B O 1
ATOM 1549 N N . ALA B 1 69 ? 12.781 -12.812 -1.373 1 97.56 69 ALA B N 1
ATOM 1550 C CA . ALA B 1 69 ? 12.742 -13.445 -0.055 1 97.56 69 ALA B CA 1
ATOM 1551 C C . ALA B 1 69 ? 11.344 -13.938 0.281 1 97.56 69 ALA B C 1
ATOM 1553 O O . ALA B 1 69 ? 11.18 -14.914 1.021 1 97.56 69 ALA B O 1
ATOM 1554 N N . GLU B 1 70 ? 10.328 -13.242 -0.204 1 97.69 70 GLU B N 1
ATOM 1555 C CA . GLU B 1 70 ? 8.93 -13.516 0.108 1 97.69 70 GLU B CA 1
ATOM 1556 C C . GLU B 1 70 ? 8.023 -13.18 -1.071 1 97.69 70 GLU B C 1
ATOM 1558 O O . GLU B 1 70 ? 7.699 -12.008 -1.291 1 97.69 70 GLU B O 1
ATOM 1563 N N . ASP B 1 71 ? 7.523 -14.133 -1.702 1 96.62 71 ASP B N 1
ATOM 1564 C CA . ASP B 1 71 ? 6.809 -13.977 -2.967 1 96.62 71 ASP B CA 1
ATOM 1565 C C . ASP B 1 71 ? 5.582 -13.086 -2.801 1 96.62 71 ASP B C 1
ATOM 1567 O O . ASP B 1 71 ? 5.273 -12.273 -3.678 1 96.62 71 ASP B O 1
ATOM 1571 N N . LYS B 1 72 ? 4.84 -13.242 -1.675 1 97.69 72 LYS B N 1
ATOM 1572 C CA . LYS B 1 72 ? 3.555 -12.57 -1.514 1 97.69 72 LYS B CA 1
ATOM 1573 C C . LYS B 1 72 ? 3.725 -11.219 -0.83 1 97.69 72 LYS B C 1
ATOM 1575 O O . LYS B 1 72 ? 2.738 -10.547 -0.521 1 97.69 72 LYS B O 1
ATOM 1580 N N . ILE B 1 73 ? 4.961 -10.805 -0.632 1 98.19 73 ILE B N 1
ATOM 1581 C CA . ILE B 1 73 ? 5.203 -9.562 0.093 1 98.19 73 ILE B CA 1
ATOM 1582 C C . ILE B 1 73 ? 4.629 -8.391 -0.693 1 98.19 73 ILE B C 1
ATOM 1584 O O . ILE B 1 73 ? 4.488 -7.285 -0.16 1 98.19 73 ILE B O 1
ATOM 1588 N N . GLY B 1 74 ? 4.246 -8.586 -2.018 1 98.31 74 GLY B N 1
ATOM 1589 C CA . GLY B 1 74 ? 3.654 -7.559 -2.863 1 98.31 74 GLY B CA 1
ATOM 1590 C C . GLY B 1 74 ? 2.369 -6.984 -2.297 1 98.31 74 GLY B C 1
ATOM 1591 O O . GLY B 1 74 ? 2.004 -5.848 -2.6 1 98.31 74 GLY B O 1
ATOM 1592 N N . VAL B 1 75 ? 1.66 -7.723 -1.465 1 98.5 75 VAL B N 1
ATOM 1593 C CA . VAL B 1 75 ? 0.416 -7.211 -0.898 1 98.5 75 VAL B CA 1
ATOM 1594 C C . VAL B 1 75 ? 0.721 -6.094 0.097 1 98.5 75 VAL B C 1
ATOM 1596 O O . VAL B 1 75 ? -0.174 -5.34 0.488 1 98.5 75 VAL B O 1
ATOM 1599 N N . MET B 1 76 ? 2.01 -5.941 0.534 1 97.44 76 MET B N 1
ATOM 1600 C CA . MET B 1 76 ? 2.404 -4.926 1.507 1 97.44 76 MET B CA 1
ATOM 1601 C C . MET B 1 76 ? 3.201 -3.812 0.837 1 97.44 76 MET B C 1
ATOM 1603 O O . MET B 1 76 ? 3.742 -2.936 1.515 1 97.44 76 MET B O 1
ATOM 1607 N N . LEU B 1 77 ? 3.379 -3.848 -0.481 1 98.12 77 LEU B N 1
ATOM 1608 C CA . LEU B 1 77 ? 4.156 -2.873 -1.242 1 98.12 77 LEU B CA 1
ATOM 1609 C C . LEU B 1 77 ? 3.238 -1.948 -2.035 1 98.12 77 LEU B C 1
ATOM 1611 O O . LEU B 1 77 ? 2.139 -2.346 -2.43 1 98.12 77 LEU B O 1
ATOM 1615 N N . PRO B 1 78 ? 3.619 -0.727 -2.24 1 98.25 78 PRO B N 1
ATOM 1616 C CA . PRO B 1 78 ? 4.887 -0.046 -1.963 1 98.25 78 PRO B CA 1
ATOM 1617 C C . PRO B 1 78 ? 4.918 0.596 -0.578 1 98.25 78 PRO B C 1
ATOM 1619 O O . PRO B 1 78 ? 3.955 0.479 0.185 1 98.25 78 PRO B O 1
ATOM 1622 N N . CYS B 1 79 ? 6.043 1.234 -0.234 1 98.5 79 CYS B N 1
ATOM 1623 C CA . CYS B 1 79 ? 6.137 2.043 0.976 1 98.5 79 CYS B CA 1
ATOM 1624 C C . CYS B 1 79 ? 5.457 3.395 0.783 1 98.5 79 CYS B C 1
ATOM 1626 O O . CYS B 1 79 ? 5.906 4.207 -0.028 1 98.5 79 CYS B O 1
ATOM 1628 N N . ASN B 1 80 ? 4.496 3.65 1.58 1 98.75 80 ASN B N 1
ATOM 1629 C CA . ASN B 1 80 ? 3.686 4.848 1.369 1 98.75 80 ASN B CA 1
ATOM 1630 C C . ASN B 1 80 ? 4.211 6.027 2.182 1 98.75 80 ASN B C 1
ATOM 1632 O O . ASN B 1 80 ? 4.668 5.855 3.312 1 98.75 80 ASN B O 1
ATOM 1636 N N . VAL B 1 81 ? 4.105 7.188 1.574 1 98.94 81 VAL B N 1
ATOM 1637 C CA . VAL B 1 81 ? 4.293 8.492 2.205 1 98.94 81 VAL B CA 1
ATOM 1638 C C . VAL B 1 81 ? 3.037 9.344 2.012 1 98.94 81 VAL B C 1
ATOM 1640 O O . VAL B 1 81 ? 2.514 9.445 0.901 1 98.94 81 VAL B O 1
ATOM 1643 N N . ILE B 1 82 ? 2.559 9.906 3.047 1 98.88 82 ILE B N 1
ATOM 1644 C CA . ILE B 1 82 ? 1.396 10.773 2.898 1 98.88 82 ILE B CA 1
ATOM 1645 C C . ILE B 1 82 ? 1.804 12.227 3.125 1 98.88 82 ILE B C 1
ATOM 1647 O O . ILE B 1 82 ? 2.684 12.508 3.939 1 98.88 82 ILE B O 1
ATOM 1651 N N . VAL B 1 83 ? 1.248 13.094 2.379 1 98.94 83 VAL B N 1
ATOM 1652 C CA . VAL B 1 83 ? 1.322 14.539 2.574 1 98.94 83 VAL B CA 1
ATOM 1653 C C . VAL B 1 83 ? -0.072 15.094 2.857 1 98.94 83 VAL B C 1
ATOM 1655 O O . VAL B 1 83 ? -1.008 14.859 2.09 1 98.94 83 VAL B O 1
ATOM 1658 N N . GLU B 1 84 ? -0.225 15.734 3.973 1 98.81 84 GLU B N 1
ATOM 1659 C CA . GLU B 1 84 ? -1.528 16.297 4.32 1 98.81 84 GLU B CA 1
ATOM 1660 C C . GLU B 1 84 ? -1.415 17.766 4.703 1 98.81 84 GLU B C 1
ATOM 1662 O O . GLU B 1 84 ? -0.364 18.219 5.168 1 98.81 84 GLU B O 1
ATOM 1667 N N . GLU B 1 85 ? -2.447 18.438 4.441 1 98.56 85 GLU B N 1
ATOM 1668 C CA . GLU B 1 85 ? -2.504 19.859 4.797 1 98.56 85 GLU B CA 1
ATOM 1669 C C . GLU B 1 85 ? -3.117 20.047 6.18 1 98.56 85 GLU B C 1
ATOM 1671 O O . GLU B 1 85 ? -4.176 19.5 6.48 1 98.56 85 GLU B O 1
ATOM 1676 N N . ASN B 1 86 ? -2.451 20.812 6.988 1 96.38 86 ASN B N 1
ATOM 1677 C CA . ASN B 1 86 ? -2.969 21.203 8.297 1 96.38 86 ASN B CA 1
ATOM 1678 C C . ASN B 1 86 ? -3.932 22.375 8.203 1 96.38 86 ASN B C 1
ATOM 1680 O O . ASN B 1 86 ? -3.953 23.078 7.191 1 96.38 86 ASN B O 1
ATOM 1684 N N . GLU B 1 87 ? -4.621 22.594 9.203 1 93.88 87 GLU B N 1
ATOM 1685 C CA . GLU B 1 87 ? -5.605 23.688 9.234 1 93.88 87 GLU B CA 1
ATOM 1686 C C . GLU B 1 87 ? -4.934 25.047 9.062 1 93.88 87 GLU B C 1
ATOM 1688 O O . GLU B 1 87 ? -5.516 25.953 8.477 1 93.88 87 GLU B O 1
ATOM 1693 N N . ASP B 1 88 ? -3.721 25.188 9.5 1 93.88 88 ASP B N 1
ATOM 1694 C CA . ASP B 1 88 ? -3.035 26.469 9.453 1 93.88 88 ASP B CA 1
ATOM 1695 C C . ASP B 1 88 ? -2.346 26.672 8.102 1 93.88 88 ASP B C 1
ATOM 1697 O O . ASP B 1 88 ? -1.627 27.656 7.91 1 93.88 88 ASP B O 1
ATOM 1701 N N . GLY B 1 89 ? -2.482 25.703 7.168 1 92.75 89 GLY B N 1
ATOM 1702 C CA . GLY B 1 89 ? -1.942 25.844 5.824 1 92.75 89 GLY B CA 1
ATOM 1703 C C . GLY B 1 89 ? -0.593 25.172 5.648 1 92.75 89 GLY B C 1
ATOM 1704 O O . GLY B 1 89 ? -0.121 25 4.523 1 92.75 89 GLY B O 1
ATOM 1705 N N . THR B 1 90 ? -0.016 24.812 6.801 1 96.94 90 THR B N 1
ATOM 1706 C CA . THR B 1 90 ? 1.234 24.078 6.699 1 96.94 90 THR B CA 1
ATOM 1707 C C . THR B 1 90 ? 0.97 22.609 6.324 1 96.94 90 THR B C 1
ATOM 1709 O O . THR B 1 90 ? -0.184 22.188 6.258 1 96.94 90 THR B O 1
ATOM 1712 N N . ALA B 1 91 ? 2.02 21.938 5.953 1 98.69 91 ALA B N 1
ATOM 1713 C CA . ALA B 1 91 ? 1.89 20.531 5.566 1 98.69 91 ALA B CA 1
ATOM 1714 C C . ALA B 1 91 ? 2.518 19.609 6.613 1 98.69 91 ALA B C 1
ATOM 1716 O O . ALA B 1 91 ? 3.359 20.047 7.402 1 98.69 91 ALA B O 1
ATOM 1717 N N . GLU B 1 92 ? 2.041 18.422 6.668 1 98.81 92 GLU B N 1
ATOM 1718 C CA . GLU B 1 92 ? 2.66 17.328 7.402 1 98.81 92 GLU B CA 1
ATOM 1719 C C . GLU B 1 92 ? 2.938 16.141 6.488 1 98.81 92 GLU B C 1
ATOM 1721 O O . GLU B 1 92 ? 2.117 15.805 5.629 1 98.81 92 GLU B O 1
ATOM 1726 N N . VAL B 1 93 ? 4.148 15.617 6.594 1 98.94 93 VAL B N 1
ATOM 1727 C CA . VAL B 1 93 ? 4.562 14.469 5.789 1 98.94 93 VAL B CA 1
ATOM 1728 C C . VAL B 1 93 ? 4.82 13.266 6.699 1 98.94 93 VAL B C 1
ATOM 1730 O O . VAL B 1 93 ? 5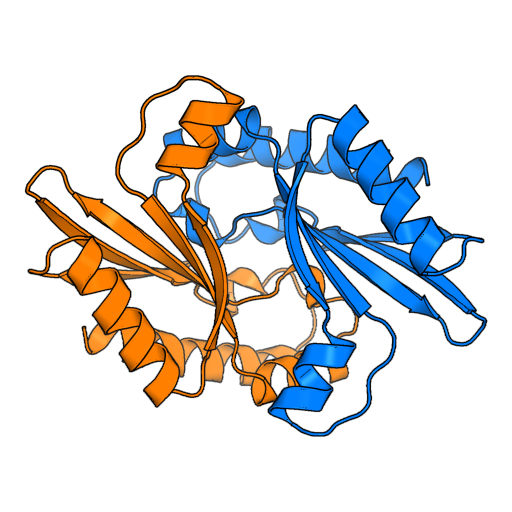.527 13.383 7.703 1 98.94 93 VAL B O 1
ATOM 1733 N N . SER B 1 94 ? 4.238 12.125 6.406 1 98.88 94 SER B N 1
ATOM 1734 C CA . SER B 1 94 ? 4.383 10.906 7.195 1 98.88 94 SER B CA 1
ATOM 1735 C C . SER B 1 94 ? 4.754 9.719 6.316 1 98.88 94 SER B C 1
ATOM 1737 O O . SER B 1 94 ? 4.145 9.5 5.27 1 98.88 94 SER B O 1
ATOM 1739 N N . ALA B 1 95 ? 5.746 8.977 6.723 1 98.94 95 ALA B N 1
ATOM 1740 C CA . ALA B 1 95 ? 6.172 7.777 6.008 1 98.94 95 ALA B CA 1
ATOM 1741 C C . ALA B 1 95 ? 5.883 6.52 6.824 1 98.94 95 ALA B C 1
ATOM 1743 O O . ALA B 1 95 ? 6.059 6.508 8.047 1 98.94 95 ALA B O 1
ATOM 1744 N N . VAL B 1 96 ? 5.508 5.5 6.199 1 98.69 96 VAL B N 1
ATOM 1745 C CA . VAL B 1 96 ? 5.242 4.219 6.844 1 98.69 96 VAL B CA 1
ATOM 1746 C C . VAL B 1 96 ? 6.516 3.689 7.496 1 98.69 96 VAL B C 1
ATOM 1748 O O . VAL B 1 96 ? 7.621 3.945 7.008 1 98.69 96 VAL B O 1
ATOM 1751 N N . ASN B 1 97 ? 6.355 3.07 8.633 1 98 97 ASN B N 1
ATOM 1752 C CA . ASN B 1 97 ? 7.414 2.264 9.234 1 98 97 ASN B CA 1
ATOM 1753 C C . ASN B 1 97 ? 7.379 0.827 8.719 1 98 97 ASN B C 1
ATOM 1755 O O . ASN B 1 97 ? 6.582 0.013 9.188 1 98 97 ASN B O 1
ATOM 1759 N N . PRO B 1 98 ? 8.32 0.49 7.801 1 97.25 98 PRO B N 1
ATOM 1760 C CA . PRO B 1 98 ? 8.25 -0.828 7.164 1 97.25 98 PRO B CA 1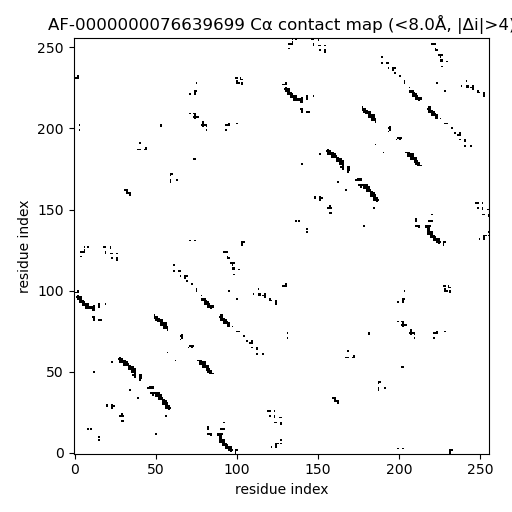
ATOM 1761 C C . PRO B 1 98 ? 8.445 -1.973 8.156 1 97.25 98 PRO B C 1
ATOM 1763 O O . PRO B 1 98 ? 7.91 -3.066 7.953 1 97.25 98 PRO B O 1
ATOM 1766 N N . VAL B 1 99 ? 9.141 -1.794 9.258 1 96.06 99 VAL B N 1
ATOM 1767 C CA . VAL B 1 99 ? 9.344 -2.824 10.273 1 96.06 99 VAL B CA 1
ATOM 1768 C C . VAL B 1 99 ? 8.008 -3.145 10.953 1 96.06 99 VAL B C 1
ATOM 1770 O O . VAL B 1 99 ? 7.672 -4.316 11.148 1 96.06 99 VAL B O 1
ATOM 1773 N N . ALA B 1 100 ? 7.273 -2.115 11.219 1 94.25 100 ALA B N 1
ATOM 1774 C CA . ALA B 1 100 ? 5.961 -2.291 11.844 1 94.25 100 ALA B CA 1
ATOM 1775 C C . ALA B 1 100 ? 4.965 -2.902 10.859 1 94.25 100 ALA B C 1
ATOM 1777 O O . ALA B 1 100 ? 4.188 -3.787 11.227 1 94.25 100 ALA B O 1
ATOM 1778 N N . SER B 1 101 ? 4.98 -2.434 9.594 1 92.31 101 SER B N 1
ATOM 1779 C CA . SER B 1 101 ? 4.023 -2.883 8.586 1 92.31 101 SER B CA 1
ATOM 1780 C C . SER B 1 101 ? 4.227 -4.355 8.258 1 92.31 101 SER B C 1
ATOM 1782 O O . SER B 1 101 ? 3.281 -5.047 7.871 1 92.31 101 SER B O 1
ATOM 1784 N N . MET B 1 102 ? 5.438 -4.871 8.422 1 91.5 102 MET B N 1
ATOM 1785 C CA . MET B 1 102 ? 5.738 -6.238 8.008 1 91.5 102 MET B CA 1
ATOM 1786 C C . MET B 1 102 ? 5.754 -7.176 9.211 1 91.5 102 MET B C 1
ATOM 1788 O O . MET B 1 102 ? 6.145 -8.336 9.094 1 91.5 102 MET B O 1
ATOM 1792 N N . GLN B 1 103 ? 5.363 -6.68 10.289 1 90.06 103 GLN B N 1
ATOM 1793 C CA . GLN B 1 103 ? 5.375 -7.492 11.508 1 90.06 103 GLN B CA 1
ATOM 1794 C C . GLN B 1 103 ? 4.547 -8.758 11.328 1 90.06 103 GLN B C 1
ATOM 1796 O O . GLN B 1 103 ? 4.863 -9.805 11.906 1 90.06 103 GLN B O 1
ATOM 1801 N N . ALA B 1 104 ? 3.592 -8.648 10.523 1 89.25 104 ALA B N 1
ATOM 1802 C CA . ALA B 1 104 ? 2.688 -9.773 10.328 1 89.25 104 ALA B CA 1
ATOM 1803 C C . ALA B 1 104 ? 3.322 -10.836 9.43 1 89.25 104 ALA B C 1
ATOM 1805 O O . ALA B 1 104 ? 2.84 -11.969 9.359 1 89.25 104 ALA B O 1
ATOM 1806 N N . VAL B 1 105 ? 4.414 -10.312 8.805 1 90.81 105 VAL B N 1
ATOM 1807 C CA . VAL B 1 105 ? 5.098 -11.227 7.891 1 90.81 105 VAL B CA 1
ATOM 1808 C C . VAL B 1 105 ? 6.113 -12.07 8.664 1 90.81 105 VAL B C 1
ATOM 1810 O O . VAL B 1 105 ? 7.016 -11.531 9.305 1 90.81 105 VAL B O 1
ATOM 1813 N N . SER B 1 106 ? 5.945 -13.234 9.172 1 87.62 106 SER B N 1
ATOM 1814 C CA . SER B 1 106 ? 6.828 -14.148 9.891 1 87.62 106 SER B CA 1
ATOM 1815 C C . SER B 1 106 ? 7.945 -14.656 8.984 1 87.62 106 SER B C 1
ATOM 1817 O O . SER B 1 106 ? 8.008 -15.852 8.68 1 87.62 106 SER B O 1
ATOM 1819 N N . ASN B 1 107 ? 8.844 -13.805 8.539 1 94.5 107 ASN B N 1
ATOM 1820 C CA . ASN B 1 107 ? 10 -14.141 7.719 1 94.5 107 ASN B CA 1
ATOM 1821 C C . ASN B 1 107 ? 11.227 -13.312 8.102 1 94.5 107 ASN B C 1
ATOM 1823 O O . ASN B 1 107 ? 11.336 -12.148 7.719 1 94.5 107 ASN B O 1
ATOM 1827 N N . ASP B 1 108 ? 12.125 -13.875 8.727 1 94.5 108 ASP B N 1
ATOM 1828 C CA . ASP B 1 108 ? 13.289 -13.195 9.305 1 94.5 108 ASP B CA 1
ATOM 1829 C C . ASP B 1 108 ? 14.172 -12.609 8.211 1 94.5 108 ASP B C 1
ATOM 1831 O O . ASP B 1 108 ? 14.953 -11.68 8.469 1 94.5 108 ASP B O 1
ATOM 1835 N N . LYS B 1 109 ? 14.078 -13.148 7.031 1 96.62 109 LYS B N 1
ATOM 1836 C CA . LYS B 1 109 ? 14.898 -12.664 5.93 1 96.62 109 LYS B CA 1
ATOM 1837 C C . LYS B 1 109 ? 14.5 -11.242 5.535 1 96.62 109 LYS B C 1
ATOM 1839 O O . LYS B 1 109 ? 15.281 -10.523 4.906 1 96.62 109 LYS B O 1
ATOM 1844 N N . LEU B 1 110 ? 13.312 -10.805 5.898 1 97.31 110 LEU B N 1
ATOM 1845 C CA . LEU B 1 110 ? 12.805 -9.492 5.52 1 97.31 110 LEU B CA 1
ATOM 1846 C C . LEU B 1 110 ? 13.242 -8.43 6.523 1 97.31 110 LEU B C 1
ATOM 1848 O O . LEU B 1 110 ? 13.195 -7.23 6.227 1 97.31 110 LEU B O 1
ATOM 1852 N N . GLN B 1 111 ? 13.602 -8.852 7.68 1 96.31 111 GLN B N 1
ATOM 1853 C CA . GLN B 1 111 ? 13.852 -7.918 8.773 1 96.31 111 GLN B CA 1
ATOM 1854 C C . GLN B 1 111 ? 14.977 -6.945 8.422 1 96.31 111 GLN B C 1
ATOM 1856 O O . GLN B 1 111 ? 14.828 -5.734 8.578 1 96.31 111 GLN B O 1
ATOM 1861 N N . PRO B 1 112 ? 16.172 -7.438 7.922 1 97.31 112 PRO B N 1
ATOM 1862 C CA . PRO B 1 112 ? 17.234 -6.492 7.578 1 97.31 112 PRO B CA 1
ATOM 1863 C C . PRO B 1 112 ? 16.828 -5.523 6.469 1 97.31 112 PRO B C 1
ATOM 1865 O O . PRO B 1 112 ? 17.25 -4.367 6.469 1 97.31 112 PRO B O 1
ATOM 1868 N N . ILE B 1 113 ? 16.047 -5.953 5.492 1 98 113 ILE B N 1
ATOM 1869 C CA . ILE B 1 113 ? 15.562 -5.105 4.41 1 98 113 ILE B CA 1
ATOM 1870 C C . ILE B 1 113 ? 14.648 -4.02 4.969 1 98 113 ILE B C 1
ATOM 1872 O O . ILE B 1 113 ? 14.828 -2.836 4.68 1 98 113 ILE B O 1
ATOM 1876 N N . ALA B 1 114 ? 13.719 -4.473 5.832 1 97.62 114 ALA B N 1
ATOM 1877 C CA . ALA B 1 114 ? 12.758 -3.547 6.43 1 97.62 114 ALA B CA 1
ATOM 1878 C C . ALA B 1 114 ? 13.469 -2.496 7.281 1 97.62 114 ALA B C 1
ATOM 1880 O O . ALA B 1 114 ? 13.094 -1.322 7.27 1 97.62 114 ALA B O 1
ATOM 1881 N N . GLU B 1 115 ? 14.469 -2.883 8.023 1 97.94 115 GLU B N 1
ATOM 1882 C CA . GLU B 1 115 ? 15.227 -1.974 8.883 1 97.94 115 GLU B CA 1
ATOM 1883 C C . GLU B 1 115 ? 15.969 -0.929 8.055 1 97.94 115 GLU B C 1
ATOM 1885 O O . GLU B 1 115 ? 16.016 0.247 8.422 1 97.94 115 GLU B O 1
ATOM 1890 N N . GLN B 1 116 ? 16.547 -1.374 6.984 1 98.5 116 GLN B N 1
ATOM 1891 C CA . GLN B 1 116 ? 17.266 -0.434 6.121 1 98.5 116 GLN B CA 1
ATOM 1892 C C . GLN B 1 116 ? 16.281 0.546 5.465 1 98.5 116 GLN B C 1
ATOM 1894 O O . GLN B 1 116 ? 16.562 1.746 5.398 1 98.5 116 GLN B O 1
ATOM 1899 N N . VAL B 1 117 ? 15.164 0.06 4.941 1 98.62 117 VAL B N 1
ATOM 1900 C CA . VAL B 1 117 ? 14.156 0.92 4.332 1 98.62 117 VAL B CA 1
ATOM 1901 C C . VAL B 1 117 ? 13.641 1.925 5.359 1 98.62 117 VAL B C 1
ATOM 1903 O O . VAL B 1 117 ? 13.438 3.1 5.039 1 98.62 117 VAL B O 1
ATOM 1906 N N . ARG B 1 118 ? 13.406 1.422 6.578 1 98.44 118 ARG B N 1
ATOM 1907 C CA . ARG B 1 118 ? 12.984 2.324 7.645 1 98.44 118 ARG B CA 1
ATOM 1908 C C . ARG B 1 118 ? 14 3.441 7.852 1 98.44 118 ARG B C 1
ATOM 1910 O O . ARG B 1 118 ? 13.625 4.605 8 1 98.44 118 ARG B O 1
ATOM 1917 N N . THR B 1 119 ? 15.25 3.062 7.926 1 98.69 119 THR B N 1
ATOM 1918 C CA . THR B 1 119 ? 16.312 4.035 8.102 1 98.69 119 THR B CA 1
ATOM 1919 C C . THR B 1 119 ? 16.297 5.074 6.984 1 98.69 119 THR B C 1
ATOM 1921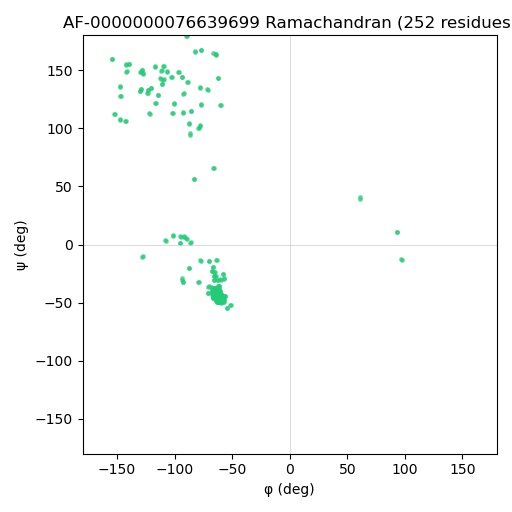 O O . THR B 1 119 ? 16.391 6.277 7.246 1 98.69 119 THR B O 1
ATOM 1924 N N . ASN B 1 120 ? 16.141 4.645 5.723 1 98.88 120 ASN B N 1
ATOM 1925 C CA . ASN B 1 120 ? 16.109 5.543 4.574 1 98.88 120 ASN B CA 1
ATOM 1926 C C . ASN B 1 120 ? 14.898 6.477 4.621 1 98.88 120 ASN B C 1
ATOM 1928 O O . ASN B 1 120 ? 15.023 7.672 4.359 1 98.88 120 ASN B O 1
ATOM 1932 N N . LEU B 1 121 ? 13.734 5.93 4.922 1 98.88 121 LEU B N 1
ATOM 1933 C CA . LEU B 1 121 ? 12.523 6.738 4.973 1 98.88 121 LEU B CA 1
ATOM 1934 C C . LEU B 1 121 ? 12.586 7.746 6.117 1 98.88 121 LEU B C 1
ATOM 1936 O O . LEU B 1 121 ? 12.117 8.875 5.98 1 98.88 121 LEU B O 1
ATOM 1940 N N . LYS B 1 122 ? 13.125 7.344 7.246 1 98.69 122 LYS B N 1
ATOM 1941 C CA . LYS B 1 122 ? 13.312 8.281 8.352 1 98.69 122 LYS B CA 1
ATOM 1942 C C . LYS B 1 122 ? 14.219 9.438 7.945 1 98.69 122 LYS B C 1
ATOM 1944 O O . LYS B 1 122 ? 13.984 10.586 8.328 1 98.69 122 LYS B O 1
ATOM 1949 N N . LYS B 1 123 ? 15.305 9.094 7.27 1 98.81 123 LYS B N 1
ATOM 1950 C CA . LYS B 1 123 ? 16.219 10.125 6.773 1 98.81 123 LYS B CA 1
ATOM 1951 C C . LYS B 1 123 ? 15.469 11.125 5.883 1 98.81 123 LYS B C 1
ATOM 1953 O O . LYS B 1 123 ? 15.672 12.336 5.996 1 98.81 123 LYS B O 1
ATOM 1958 N N . VAL B 1 124 ? 14.578 10.648 4.945 1 98.94 124 VAL B N 1
ATOM 1959 C CA . VAL B 1 124 ? 13.781 11.492 4.062 1 98.94 124 VAL B CA 1
ATOM 1960 C C . VAL B 1 124 ? 12.93 12.445 4.895 1 98.94 124 VAL B C 1
ATOM 1962 O O . VAL B 1 124 ? 12.922 13.656 4.656 1 98.94 124 VAL B O 1
ATOM 1965 N N . ILE B 1 125 ? 12.242 11.898 5.879 1 98.88 125 ILE B N 1
ATOM 1966 C CA . ILE B 1 125 ? 11.312 12.688 6.684 1 98.88 125 ILE B CA 1
ATOM 1967 C C . ILE B 1 125 ? 12.086 13.703 7.516 1 98.88 125 ILE B C 1
ATOM 1969 O O . ILE B 1 125 ? 11.688 14.867 7.617 1 98.88 125 ILE B O 1
ATOM 1973 N N . ASN B 1 126 ? 13.211 13.289 8.078 1 98.31 126 ASN B N 1
ATOM 1974 C CA . ASN B 1 126 ? 14.008 14.148 8.953 1 98.31 126 ASN B CA 1
ATOM 1975 C C . ASN B 1 126 ? 14.625 15.305 8.18 1 98.31 126 ASN B C 1
ATOM 1977 O O . ASN B 1 126 ? 14.922 16.359 8.758 1 98.31 126 ASN B O 1
ATOM 1981 N N . ASN B 1 127 ? 14.773 15.172 6.922 1 98.44 127 ASN B N 1
ATOM 1982 C CA . ASN B 1 127 ? 15.461 16.172 6.109 1 98.44 127 ASN B CA 1
ATOM 1983 C C . ASN B 1 127 ? 14.469 17.156 5.473 1 98.44 127 ASN B C 1
ATOM 1985 O O . ASN B 1 127 ? 14.867 18.047 4.727 1 98.44 127 ASN B O 1
ATOM 1989 N N . LEU B 1 128 ? 13.281 16.969 5.754 1 98.06 128 LEU B N 1
ATOM 1990 C CA . LEU B 1 128 ? 12.273 17.875 5.211 1 98.06 128 LEU B CA 1
ATOM 1991 C C . LEU B 1 128 ? 12.453 19.281 5.777 1 98.06 128 LEU B C 1
ATOM 1993 O O . LEU B 1 128 ? 12.258 20.266 5.07 1 98.06 128 LEU B O 1
#

Nearest PDB structures (foldseek):
  1j3m-assembly1_B  TM=9.230E-01  e=4.605E-16  Thermus thermophilus
  1q9u-assembly1_B  TM=9.350E-01  e=4.783E-14  Geobacillus stearothermophilus
  7tj1-assembly1_C  TM=8.579E-01  e=8.576E-12  Brucella abortus 2308
  4kzy-assembly1_l  TM=2.840E-01  e=2.236E+00  Homo sapiens
  1j3m-assembly1_B  TM=9.231E-01  e=3.786E-16  Thermus thermophilus

Foldseek 3Di:
DDFKDKDWDQDFLVVVVVLLQVLLVVLQKHFDDKDFPQVVCCVPPVDGDFGKMKTFIARPVLVVQLCVQPVPCVVLDDWIKMWTADPVRTIMIMTGQQQVSCVVPPGPSSNVSSVVVNVSSNVSNVVD/DDFKDKDWDQDFLVVVVVLLQVLLVVLQKHFPDKDFPQVVCCVPPVDGDFGKMKTFIARPVLVVQLCVQPVPCVVLDDWIKMWTADPVRTIMIMTGQQQVSCVVPPGPSSNVSSVVVNVSSNVSNVVD